Protein AF-M0LFP8-F1 (afdb_monomer)

Radius of gyration: 23.96 Å; Cα contacts (8 Å, |Δi|>4): 212; chains: 1; bounding box: 52×53×66 Å

Foldseek 3Di:
DDDDDDDDLLLLLLVLLPDPDQAPDWDFLVRSVLQDLDDSVVSVVSQVVCVVVQQKDFPDDDVGTIIGGHPPDDSHRPDDVLLSVLLSLLSVLLVLLVVLQVQLVVLLVVLVVLVVQLVCCVVVVDDDPNNDPVSNVVSVVSNVVSVVSNVSSVVSNVSSVPRSVVSVVVVVVVVVVVVD

pLDDT: mean 83.42, std 10.36, range [32.56, 96.12]

Mean predicted aligned error: 9.57 Å

Structure (mmCIF, N/CA/C/O backbone):
data_AF-M0LFP8-F1
#
_entry.id   AF-M0LFP8-F1
#
loop_
_atom_site.group_PDB
_atom_site.id
_atom_site.type_symbol
_atom_site.label_atom_id
_atom_site.label_alt_id
_atom_site.label_comp_id
_atom_site.label_asym_id
_atom_site.label_entity_id
_atom_site.label_seq_id
_atom_site.pdbx_PDB_ins_code
_atom_site.Cartn_x
_atom_site.Cartn_y
_atom_site.Cartn_z
_atom_site.occupancy
_atom_site.B_iso_or_equiv
_atom_site.auth_seq_id
_atom_site.auth_comp_id
_atom_site.auth_asym_id
_atom_site.auth_atom_id
_atom_site.pdbx_PDB_model_num
ATOM 1 N N . MET A 1 1 ? -9.989 -10.795 -12.924 1.00 36.53 1 MET A N 1
ATOM 2 C CA . MET A 1 1 ? -10.246 -9.583 -12.119 1.00 36.53 1 MET A CA 1
ATOM 3 C C . MET A 1 1 ? -10.942 -10.029 -10.839 1.00 36.53 1 MET A C 1
ATOM 5 O O . MET A 1 1 ? -12.159 -10.098 -10.798 1.00 36.53 1 MET A O 1
ATOM 9 N N . THR A 1 2 ? -10.187 -10.499 -9.845 1.00 36.41 2 THR A N 1
ATOM 10 C CA . THR A 1 2 ? -10.756 -10.965 -8.570 1.00 36.41 2 THR A CA 1
ATOM 11 C C . THR A 1 2 ? -11.003 -9.754 -7.677 1.00 36.41 2 THR A C 1
ATOM 13 O O . THR A 1 2 ? -10.048 -9.044 -7.360 1.00 36.41 2 THR A O 1
ATOM 16 N N . MET A 1 3 ? -12.268 -9.495 -7.328 1.00 32.56 3 MET A N 1
ATOM 17 C CA . MET A 1 3 ? -12.660 -8.446 -6.380 1.00 32.56 3 MET A CA 1
ATOM 18 C C . MET A 1 3 ? -11.897 -8.643 -5.070 1.00 32.56 3 MET A C 1
ATOM 20 O O . MET A 1 3 ? -12.014 -9.685 -4.428 1.00 32.56 3 MET A O 1
ATOM 24 N N . VAL A 1 4 ? -11.096 -7.650 -4.690 1.00 46.94 4 VAL A N 1
ATOM 25 C CA . VAL A 1 4 ? -10.632 -7.524 -3.308 1.00 46.94 4 VAL A CA 1
ATOM 26 C C . VAL A 1 4 ? -11.880 -7.181 -2.491 1.00 46.94 4 VAL A C 1
ATOM 28 O O . VAL A 1 4 ? -12.572 -6.237 -2.882 1.00 46.94 4 VAL A O 1
ATOM 31 N N . PRO A 1 5 ? -12.222 -7.942 -1.436 1.00 54.28 5 PRO A N 1
ATOM 32 C CA . PRO A 1 5 ? -13.368 -7.605 -0.604 1.00 54.28 5 PRO A CA 1
ATOM 33 C C . PRO A 1 5 ? -13.193 -6.180 -0.071 1.00 54.28 5 PRO A C 1
ATOM 35 O O . PRO A 1 5 ? -12.108 -5.810 0.382 1.00 54.28 5 PRO A O 1
ATOM 38 N N . SER A 1 6 ? -14.242 -5.367 -0.202 1.00 59.31 6 SER A N 1
ATOM 39 C CA . SER A 1 6 ? -14.281 -4.042 0.416 1.00 59.31 6 SER A CA 1
ATOM 40 C C . SER A 1 6 ? -14.086 -4.210 1.922 1.00 59.31 6 SER A C 1
ATOM 42 O O . SER A 1 6 ? -14.717 -5.110 2.482 1.00 59.31 6 SER A O 1
ATOM 44 N N . PRO A 1 7 ? -13.259 -3.382 2.581 1.00 69.31 7 PRO A N 1
ATOM 45 C CA . PRO A 1 7 ? -13.226 -3.368 4.030 1.00 69.31 7 PRO A CA 1
ATOM 46 C C . PRO A 1 7 ? -14.620 -3.052 4.559 1.00 69.31 7 PRO A C 1
ATOM 48 O O . PRO A 1 7 ? -15.385 -2.298 3.952 1.00 69.31 7 PRO A O 1
ATOM 51 N N . THR A 1 8 ? -14.926 -3.691 5.670 1.00 83.75 8 THR A N 1
ATOM 52 C CA . THR A 1 8 ? -16.132 -3.511 6.461 1.00 83.75 8 THR A CA 1
ATOM 53 C C . THR A 1 8 ? -15.899 -2.444 7.526 1.00 83.75 8 THR A C 1
ATOM 55 O O . THR A 1 8 ? -14.757 -2.132 7.868 1.00 83.75 8 THR A O 1
ATOM 58 N N . ASP A 1 9 ? -16.978 -1.922 8.101 1.00 87.50 9 ASP A N 1
ATOM 59 C CA . ASP A 1 9 ? -16.929 -1.041 9.275 1.00 87.50 9 ASP A CA 1
ATOM 60 C C . ASP A 1 9 ? -16.097 -1.651 10.417 1.00 87.50 9 ASP A C 1
ATOM 62 O O . ASP A 1 9 ? -15.333 -0.957 11.086 1.00 87.50 9 ASP A O 1
ATOM 66 N N . GLU A 1 10 ? -16.178 -2.975 10.589 1.00 88.81 10 GLU A N 1
ATOM 67 C CA . GLU A 1 10 ? -15.365 -3.700 11.565 1.00 88.81 10 GLU A CA 1
ATOM 68 C C . GLU A 1 10 ? -13.877 -3.665 11.237 1.00 88.81 10 GLU A C 1
ATOM 70 O O . GLU A 1 10 ? -13.065 -3.551 12.149 1.00 88.81 10 GLU A O 1
ATOM 75 N N . ASP A 1 11 ? -13.481 -3.730 9.964 1.00 87.94 11 ASP A N 1
ATOM 76 C CA . ASP A 1 11 ? -12.065 -3.629 9.602 1.00 87.94 11 ASP A CA 1
ATOM 77 C C . ASP A 1 11 ? -11.484 -2.280 10.041 1.00 87.94 11 ASP A C 1
ATOM 79 O O . ASP A 1 11 ? -10.363 -2.250 10.537 1.00 87.94 11 ASP A O 1
ATOM 83 N N . VAL A 1 12 ? -12.252 -1.188 9.933 1.00 90.69 12 VAL A N 1
ATOM 84 C CA . VAL A 1 12 ? -11.845 0.146 10.406 1.00 90.69 12 VAL A CA 1
ATOM 85 C C . VAL A 1 12 ? -11.761 0.192 11.927 1.00 90.69 12 VAL A C 1
ATOM 87 O O . VAL A 1 12 ? -10.753 0.644 12.462 1.00 90.69 12 VAL A O 1
ATOM 90 N N . LEU A 1 13 ? -12.778 -0.299 12.635 1.00 92.00 13 LEU A N 1
ATOM 91 C CA . LEU A 1 13 ? -12.789 -0.297 14.102 1.00 92.00 13 LEU A CA 1
ATOM 92 C C . LEU A 1 13 ? -11.676 -1.154 14.692 1.00 92.00 13 LEU A C 1
ATOM 94 O O . LEU A 1 13 ? -11.054 -0.768 15.677 1.00 92.00 13 LEU A O 1
ATOM 98 N N . ASN A 1 14 ? -11.375 -2.287 14.063 1.00 91.06 14 ASN A N 1
ATOM 99 C CA . ASN A 1 14 ? -10.289 -3.145 14.499 1.00 91.06 14 ASN A CA 1
ATOM 100 C C . ASN A 1 14 ? -8.920 -2.456 14.404 1.00 91.06 14 ASN A C 1
ATOM 102 O O . ASN A 1 14 ? -8.065 -2.770 15.220 1.00 91.06 14 ASN A O 1
ATOM 106 N N . VAL A 1 15 ? -8.717 -1.481 13.504 1.00 90.88 15 VAL A N 1
ATOM 107 C CA . VAL A 1 15 ? -7.480 -0.673 13.499 1.00 90.88 15 VAL A CA 1
ATOM 108 C C . VAL A 1 15 ? -7.315 0.089 14.819 1.00 90.88 15 VAL A C 1
ATOM 110 O O . VAL A 1 15 ? -6.214 0.134 15.356 1.00 90.88 15 VAL A O 1
ATOM 113 N N . PHE A 1 16 ? -8.400 0.641 15.374 1.00 93.06 16 PHE A N 1
ATOM 114 C CA . PHE A 1 16 ? -8.370 1.334 16.669 1.00 93.06 16 PHE A CA 1
ATOM 115 C C . PHE A 1 16 ? -8.249 0.362 17.851 1.00 93.06 16 PHE A C 1
ATOM 117 O O . PHE A 1 16 ? -7.556 0.651 18.819 1.00 93.06 16 PHE A O 1
ATOM 124 N N . ARG A 1 17 ? -8.885 -0.814 17.768 1.00 91.38 17 ARG A N 1
ATOM 125 C CA . ARG A 1 17 ? -8.799 -1.872 18.798 1.00 91.38 17 ARG A CA 1
ATOM 126 C C . ARG A 1 17 ? -7.408 -2.501 18.911 1.00 91.38 17 ARG A C 1
ATOM 128 O O . ARG A 1 17 ? -7.091 -3.123 19.914 1.00 91.38 17 ARG A O 1
ATOM 135 N N . GLU A 1 18 ? -6.584 -2.366 17.878 1.00 88.06 18 GLU A N 1
ATOM 136 C CA . GLU A 1 18 ? -5.202 -2.850 17.869 1.00 88.06 18 GLU A CA 1
ATOM 137 C C . GLU A 1 18 ? -4.187 -1.846 18.450 1.00 88.06 18 GLU A C 1
ATOM 139 O O . GLU A 1 18 ? -2.989 -2.139 18.422 1.00 88.06 18 GLU A O 1
ATOM 144 N N . LEU A 1 19 ? -4.635 -0.684 18.941 1.00 88.31 19 LEU A N 1
ATOM 145 C CA . LEU A 1 19 ? -3.799 0.283 19.663 1.00 88.31 19 LEU A CA 1
ATOM 146 C C . LEU A 1 19 ? -3.484 -0.211 21.082 1.00 88.31 19 LEU A C 1
ATOM 148 O O . LEU A 1 19 ? -4.195 -1.064 21.615 1.00 88.31 19 LEU A O 1
ATOM 152 N N . ASP A 1 20 ? -2.422 0.327 21.688 1.00 87.38 20 ASP A N 1
ATOM 153 C CA . ASP A 1 20 ? -2.028 -0.043 23.053 1.00 87.38 20 ASP A CA 1
ATOM 154 C C . ASP A 1 20 ? -3.106 0.398 24.059 1.00 87.38 20 ASP A C 1
ATOM 156 O O . ASP A 1 20 ? -3.472 -0.369 24.954 1.00 87.38 20 ASP A O 1
ATOM 160 N N . GLU A 1 21 ? -3.687 1.588 23.859 1.00 89.94 21 GLU A N 1
ATOM 161 C CA . GLU A 1 21 ? -4.809 2.108 24.643 1.00 89.94 21 GLU A CA 1
ATOM 162 C C . GLU A 1 21 ? -6.002 2.485 23.733 1.00 89.94 21 GLU A C 1
ATOM 164 O O . GLU A 1 21 ? -6.223 3.662 23.458 1.00 89.94 21 GLU A O 1
ATOM 169 N N . PRO A 1 22 ? -6.849 1.528 23.289 1.00 90.19 22 PRO A N 1
ATOM 170 C CA . PRO A 1 22 ? -7.860 1.752 22.239 1.00 90.19 22 PRO A CA 1
ATOM 171 C C . PRO A 1 22 ? -8.841 2.914 22.457 1.00 90.19 22 PRO A C 1
ATOM 173 O O . PRO A 1 22 ? -9.366 3.479 21.497 1.00 90.19 22 PRO A O 1
ATOM 176 N N . TYR A 1 23 ? -9.134 3.248 23.716 1.00 91.81 23 TYR A N 1
ATOM 177 C CA . TYR A 1 23 ? -10.093 4.298 24.077 1.00 91.81 23 TYR A CA 1
ATOM 178 C C . TYR A 1 23 ? -9.465 5.678 24.286 1.00 91.81 23 TYR A C 1
ATOM 180 O O . TYR A 1 23 ? -10.217 6.654 24.385 1.00 91.81 23 TYR A O 1
ATOM 188 N N . GLU A 1 24 ? -8.139 5.743 24.397 1.00 90.00 24 GLU A N 1
ATOM 189 C CA . GLU A 1 24 ? -7.369 6.954 24.704 1.00 90.00 24 GLU A CA 1
ATOM 190 C C . GLU A 1 24 ? -6.489 7.353 23.509 1.00 90.00 24 GLU A C 1
ATOM 192 O O . GLU A 1 24 ? -6.418 8.530 23.156 1.00 90.00 24 GLU A O 1
ATOM 197 N N . ASP A 1 25 ? -5.892 6.375 22.824 1.00 93.06 25 ASP A N 1
ATOM 198 C CA . ASP A 1 25 ? -5.107 6.597 21.619 1.00 93.06 25 ASP A CA 1
ATOM 199 C C . ASP A 1 25 ? -5.990 7.063 20.457 1.00 93.06 25 ASP A C 1
ATOM 201 O O . ASP A 1 25 ? -7.118 6.602 20.244 1.00 93.06 25 ASP A O 1
ATOM 205 N N . THR A 1 26 ? -5.442 7.984 19.663 1.00 93.75 26 THR A N 1
ATOM 206 C CA . THR A 1 26 ? -6.138 8.553 18.510 1.00 93.75 26 THR A CA 1
ATOM 207 C C . THR A 1 26 ? -5.424 8.227 17.210 1.00 93.75 26 THR A C 1
ATOM 209 O O . THR A 1 26 ? -4.198 8.171 17.152 1.00 93.75 26 THR A O 1
ATOM 212 N N . LEU A 1 27 ? -6.202 8.076 16.140 1.00 93.94 27 LEU A N 1
ATOM 213 C CA . LEU A 1 27 ? -5.691 7.974 14.778 1.00 93.94 27 LEU A CA 1
ATOM 214 C C . LEU A 1 27 ? -6.354 9.007 13.880 1.00 93.94 27 LEU A C 1
ATOM 216 O O . LEU A 1 27 ? -7.551 9.294 13.954 1.00 93.94 27 LEU A O 1
ATOM 220 N N . THR A 1 28 ? -5.568 9.537 12.961 1.00 94.62 28 THR A N 1
ATOM 221 C CA . THR A 1 28 ? -6.038 10.364 11.863 1.00 94.62 28 THR A CA 1
ATOM 222 C C . THR A 1 28 ? -6.585 9.490 10.740 1.00 94.62 28 THR A C 1
ATOM 224 O O . THR A 1 28 ? -6.185 8.344 10.541 1.00 94.62 28 THR A O 1
ATOM 227 N N . THR A 1 29 ? -7.456 10.054 9.899 1.00 93.00 29 THR A N 1
ATOM 228 C CA . THR A 1 29 ? -7.947 9.347 8.700 1.00 93.00 29 THR A CA 1
ATOM 229 C C . THR A 1 29 ? -6.803 8.887 7.785 1.00 93.00 29 THR A C 1
ATOM 231 O O . THR A 1 29 ? -6.957 7.901 7.068 1.00 93.00 29 THR A O 1
ATOM 234 N N . ASN A 1 30 ? -5.666 9.591 7.786 1.00 90.75 30 ASN A N 1
ATOM 235 C CA . ASN A 1 30 ? -4.499 9.201 6.996 1.00 90.75 30 ASN A CA 1
ATOM 236 C C . ASN A 1 30 ? -3.849 7.936 7.554 1.00 90.75 30 ASN A C 1
ATOM 238 O O . ASN A 1 30 ? -3.641 7.003 6.790 1.00 90.75 30 ASN A O 1
ATOM 242 N N . GLU A 1 31 ? -3.613 7.877 8.863 1.00 90.81 31 GLU A N 1
ATOM 243 C CA . GLU A 1 31 ? -3.026 6.700 9.516 1.00 90.81 31 GLU A CA 1
ATOM 244 C C . GLU A 1 31 ? -3.929 5.473 9.349 1.00 90.81 31 GLU A C 1
ATOM 246 O O . GLU A 1 31 ? -3.465 4.414 8.940 1.00 90.81 31 GLU A O 1
ATOM 251 N N . VAL A 1 32 ? -5.248 5.631 9.504 1.00 91.06 32 VAL A N 1
ATOM 252 C CA . VAL A 1 32 ? -6.211 4.547 9.223 1.00 91.06 32 VAL A CA 1
ATOM 253 C C . VAL A 1 32 ? -6.149 4.100 7.753 1.00 91.06 32 VAL A C 1
ATOM 255 O O . VAL A 1 32 ? -6.299 2.918 7.443 1.00 91.06 32 VAL A O 1
ATOM 258 N N . THR A 1 33 ? -5.905 5.031 6.824 1.00 89.94 33 THR A N 1
ATOM 259 C CA . THR A 1 33 ? -5.760 4.709 5.393 1.00 89.94 33 THR A CA 1
ATOM 260 C C . THR A 1 33 ? -4.506 3.887 5.111 1.00 89.94 33 THR A C 1
ATOM 262 O O . THR A 1 33 ? -4.521 3.074 4.192 1.00 89.94 33 THR A O 1
ATOM 265 N N . GLU A 1 34 ? -3.431 4.069 5.873 1.00 86.12 34 GLU A N 1
ATOM 266 C CA . GLU A 1 34 ? -2.192 3.306 5.689 1.00 86.12 34 GLU A CA 1
ATOM 267 C C . GLU A 1 34 ? -2.338 1.837 6.102 1.00 86.12 34 GLU A C 1
ATOM 269 O O . GLU A 1 34 ? -1.650 0.969 5.557 1.00 86.12 34 GLU A O 1
ATOM 274 N N . GLU A 1 35 ? -3.269 1.542 7.008 1.00 84.88 35 GLU A N 1
ATOM 275 C CA . GLU A 1 35 ? -3.489 0.187 7.513 1.00 84.88 35 GLU A CA 1
ATOM 276 C C . GLU A 1 35 ? -4.480 -0.627 6.661 1.00 84.88 35 GLU A C 1
ATOM 278 O O . GLU A 1 35 ? -4.419 -1.862 6.624 1.00 84.88 35 GLU A O 1
ATOM 283 N N . LEU A 1 36 ? -5.346 0.040 5.892 1.00 85.12 36 LEU A N 1
ATOM 284 C CA . LEU A 1 36 ? -6.404 -0.600 5.105 1.00 85.12 36 LEU A CA 1
ATOM 285 C C . LEU A 1 36 ? -6.130 -0.560 3.589 1.00 85.12 36 LEU A C 1
ATOM 287 O O . LEU A 1 36 ? -5.598 0.415 3.067 1.00 85.12 36 LEU A O 1
ATOM 291 N N . PRO A 1 37 ? -6.554 -1.578 2.812 1.00 80.25 37 PRO A N 1
ATOM 292 C CA . PRO A 1 37 ? -6.305 -1.646 1.369 1.00 80.25 37 PRO A CA 1
ATOM 293 C C . PRO A 1 37 ? -7.264 -0.765 0.542 1.00 80.25 37 PRO A C 1
ATOM 295 O O . PRO A 1 37 ? -7.697 -1.165 -0.542 1.00 80.25 37 PRO A O 1
ATOM 298 N N . VAL A 1 38 ? -7.624 0.423 1.031 1.00 83.56 38 VAL A N 1
ATOM 299 C CA . VAL A 1 38 ? -8.608 1.322 0.409 1.00 83.56 38 VAL A CA 1
ATOM 300 C C . VAL A 1 38 ? -8.108 2.747 0.264 1.00 83.56 38 VAL A C 1
ATOM 302 O O . VAL A 1 38 ? -7.170 3.190 0.911 1.00 83.56 38 VAL A O 1
ATOM 305 N N . GLN A 1 39 ? -8.759 3.487 -0.631 1.00 84.44 39 GLN A N 1
ATOM 306 C CA . GLN A 1 39 ? -8.450 4.893 -0.843 1.00 84.44 39 GLN A CA 1
ATOM 307 C C . GLN A 1 39 ? -8.920 5.739 0.341 1.00 84.44 39 GLN A C 1
ATOM 309 O O . GLN A 1 39 ?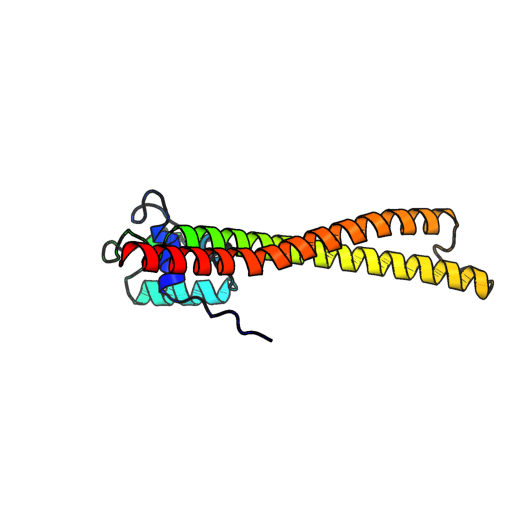 -10.004 5.518 0.880 1.00 84.44 39 GLN A O 1
ATOM 314 N N . ARG A 1 40 ? -8.169 6.804 0.637 1.00 88.44 40 ARG A N 1
ATOM 315 C CA . ARG A 1 40 ? -8.472 7.783 1.692 1.00 88.44 40 ARG A CA 1
ATOM 316 C C . ARG A 1 40 ? -9.924 8.263 1.702 1.00 88.44 40 ARG A C 1
ATOM 318 O O . ARG A 1 40 ? -10.513 8.428 2.761 1.00 88.44 40 ARG A O 1
ATOM 325 N N . ARG A 1 41 ? -10.516 8.484 0.523 1.00 89.88 41 ARG A N 1
ATOM 326 C CA . ARG A 1 41 ? -11.909 8.943 0.400 1.00 89.88 41 ARG A CA 1
ATOM 327 C C . ARG A 1 41 ? -12.916 7.913 0.919 1.00 89.88 41 ARG A C 1
ATOM 329 O O . ARG A 1 41 ? -13.913 8.309 1.506 1.00 89.88 41 ARG A O 1
ATOM 336 N N . ALA A 1 42 ? -12.653 6.624 0.706 1.00 88.81 42 ALA A N 1
ATOM 337 C CA . ALA A 1 42 ? -13.489 5.553 1.236 1.00 88.81 42 ALA A CA 1
ATOM 338 C C . ALA A 1 42 ? -13.345 5.467 2.761 1.00 88.81 42 ALA A C 1
ATOM 340 O O . ALA A 1 42 ? -14.352 5.467 3.455 1.00 88.81 42 ALA A O 1
ATOM 341 N N . VAL A 1 43 ? -12.111 5.519 3.280 1.00 91.19 43 VAL A N 1
ATOM 342 C CA . VAL A 1 43 ? -11.842 5.558 4.732 1.00 91.19 43 VAL A CA 1
ATOM 343 C C . VAL A 1 43 ? -12.534 6.744 5.395 1.00 91.19 43 VAL A C 1
ATOM 345 O O . VAL A 1 43 ? -13.142 6.596 6.445 1.00 91.19 43 VAL A O 1
ATOM 348 N N . GLN A 1 44 ? -12.505 7.915 4.759 1.00 92.88 44 GLN A N 1
ATOM 349 C CA . GLN A 1 44 ? -13.213 9.090 5.253 1.00 92.88 44 GLN A CA 1
ATOM 350 C C . GLN A 1 44 ? -14.736 8.889 5.299 1.00 92.88 44 GLN A C 1
ATOM 352 O O . GLN A 1 44 ? -15.377 9.447 6.184 1.00 92.88 44 GLN A O 1
ATOM 357 N N . GLY A 1 45 ? -15.307 8.132 4.356 1.00 92.88 45 GLY A N 1
ATOM 358 C CA . GLY A 1 45 ? -16.713 7.724 4.394 1.00 92.88 45 GLY A CA 1
ATOM 359 C C . GLY A 1 45 ? -16.992 6.851 5.613 1.00 92.88 45 GLY A C 1
ATOM 360 O O . GLY A 1 45 ? -17.766 7.255 6.471 1.00 92.88 45 GLY A O 1
ATOM 361 N N . TYR A 1 46 ? -16.252 5.748 5.756 1.00 93.06 46 TYR A N 1
ATOM 362 C CA . TYR A 1 46 ? -16.406 4.828 6.887 1.00 93.06 46 TYR A CA 1
ATOM 363 C C . TYR A 1 46 ? -16.247 5.510 8.245 1.00 93.06 46 TYR A C 1
ATOM 365 O O . TYR A 1 46 ? -17.058 5.303 9.136 1.00 93.06 46 TYR A O 1
ATOM 373 N N . VAL A 1 47 ? -15.231 6.360 8.415 1.00 93.88 47 VAL A N 1
ATOM 374 C CA . VAL A 1 47 ? -15.008 7.065 9.685 1.00 93.88 47 VAL A CA 1
ATOM 375 C C . VAL A 1 47 ? -16.186 7.980 10.032 1.00 93.88 47 VAL A C 1
ATOM 377 O O . VAL A 1 47 ? -16.594 8.015 11.187 1.00 93.88 47 VAL A O 1
ATOM 380 N N . LYS A 1 48 ? -16.767 8.673 9.045 1.00 93.75 48 LYS A N 1
ATOM 381 C CA . LYS A 1 48 ? -17.953 9.517 9.258 1.00 93.75 48 LYS A CA 1
ATOM 382 C C . LYS A 1 48 ? -19.208 8.706 9.561 1.00 93.75 48 LYS A C 1
ATOM 384 O O . LYS A 1 48 ? -20.005 9.113 10.399 1.00 93.75 48 LYS A O 1
ATOM 389 N N . ASP A 1 49 ? -19.384 7.574 8.890 1.00 94.12 49 ASP A N 1
ATOM 390 C CA . ASP A 1 49 ? -20.524 6.690 9.132 1.00 94.12 49 ASP A CA 1
ATOM 391 C C . ASP A 1 49 ? -20.438 6.080 10.546 1.00 94.12 49 ASP A C 1
ATOM 393 O O . ASP A 1 49 ? -21.423 6.065 11.284 1.00 94.12 49 ASP A O 1
ATOM 397 N N . LEU A 1 50 ? -19.235 5.680 10.972 1.00 94.75 50 LEU A N 1
ATOM 398 C CA . LEU A 1 50 ? -18.945 5.179 12.319 1.00 94.75 50 LEU A CA 1
ATOM 399 C C . LEU A 1 50 ? -19.079 6.250 13.410 1.00 94.75 50 LEU A C 1
ATOM 401 O O . LEU A 1 50 ? -19.550 5.945 14.506 1.00 94.75 50 LEU A O 1
ATOM 405 N N . GLU A 1 51 ? -18.684 7.490 13.125 1.00 94.62 51 GLU A N 1
ATOM 406 C CA . GLU A 1 51 ? -18.940 8.650 13.986 1.00 94.62 51 GLU A CA 1
ATOM 407 C C . GLU A 1 51 ? -20.449 8.871 14.150 1.00 94.62 51 GLU A C 1
ATOM 409 O O . GLU A 1 51 ? -20.945 8.946 15.272 1.00 94.62 51 GLU A O 1
ATOM 414 N N . GLY A 1 52 ? -21.205 8.893 13.046 1.00 92.88 52 GLY A N 1
ATOM 415 C CA . GLY A 1 52 ? -22.664 9.039 13.070 1.00 92.88 52 GLY A CA 1
ATOM 416 C C . GLY A 1 52 ? -23.380 7.907 13.815 1.00 92.88 52 GLY A C 1
ATOM 417 O O . GLY A 1 52 ? -24.444 8.121 14.396 1.00 92.88 52 GLY A O 1
ATOM 418 N N . ALA A 1 53 ? -22.779 6.716 13.846 1.00 92.56 53 ALA A N 1
ATOM 419 C CA . ALA A 1 53 ? -23.242 5.567 14.617 1.00 92.56 53 ALA A CA 1
ATOM 420 C C . ALA A 1 53 ? -22.755 5.553 16.084 1.00 92.56 53 ALA A C 1
ATOM 422 O O . ALA A 1 53 ? -23.048 4.599 16.803 1.00 92.56 53 ALA A O 1
ATOM 423 N N . ASN A 1 54 ? -22.033 6.583 16.547 1.00 93.94 54 ASN A N 1
ATOM 424 C CA . ASN A 1 54 ? -21.412 6.679 17.878 1.00 93.94 54 ASN A CA 1
ATOM 425 C C . ASN A 1 54 ? -20.426 5.541 18.210 1.00 93.94 54 ASN A C 1
ATOM 427 O O . ASN A 1 54 ? -20.246 5.190 19.376 1.00 93.94 54 ASN A O 1
ATOM 431 N N . ARG A 1 55 ? -19.785 4.953 17.196 1.00 94.75 55 ARG A N 1
ATOM 432 C CA . ARG A 1 55 ? -18.778 3.885 17.352 1.00 94.75 55 ARG A CA 1
ATOM 433 C C . ARG A 1 55 ? -17.352 4.439 17.365 1.00 94.75 55 ARG A C 1
ATOM 435 O O . ARG A 1 55 ? -16.463 3.871 17.995 1.00 94.75 55 ARG A O 1
ATOM 442 N N . LEU A 1 56 ? -17.151 5.578 16.705 1.00 95.19 56 LEU A N 1
ATOM 443 C CA . LEU A 1 56 ? -15.953 6.409 16.808 1.00 95.19 56 LEU A CA 1
ATOM 444 C C . LEU A 1 56 ? -16.316 7.766 17.402 1.00 95.19 56 LEU A C 1
ATOM 446 O O . LEU A 1 56 ? -17.422 8.266 17.207 1.00 95.19 56 LEU A O 1
ATOM 450 N N . VAL A 1 57 ? -15.367 8.366 18.112 1.00 95.00 57 VAL A N 1
ATOM 451 C CA . VAL A 1 57 ? -15.509 9.696 18.705 1.00 95.00 57 VAL A CA 1
ATOM 452 C C . VAL A 1 57 ? -14.421 10.599 18.146 1.00 95.00 57 VAL A C 1
ATOM 454 O O . VAL A 1 57 ? -13.254 10.210 18.073 1.00 95.00 57 VAL A O 1
ATOM 457 N N . LEU A 1 58 ? -14.808 11.810 17.751 1.00 94.44 58 LEU A N 1
ATOM 458 C CA . LEU A 1 58 ? -13.869 12.870 17.416 1.00 94.44 58 LEU A CA 1
ATOM 459 C C . LEU A 1 58 ? -13.247 13.394 18.710 1.00 94.44 58 LEU A C 1
ATOM 461 O O . LEU A 1 58 ? -13.945 13.955 19.553 1.00 94.44 58 LEU A O 1
ATOM 465 N N . ASP A 1 59 ? -11.951 13.167 18.883 1.00 91.12 59 ASP A N 1
ATOM 466 C CA . ASP A 1 59 ? -11.244 13.546 20.104 1.00 91.12 59 ASP A CA 1
ATOM 467 C C . ASP A 1 59 ? -10.686 14.969 20.009 1.00 91.12 59 ASP A C 1
ATOM 469 O O . ASP A 1 59 ? -10.903 15.795 20.892 1.00 91.12 59 ASP A O 1
ATOM 473 N N . HIS A 1 60 ? -10.037 15.278 18.883 1.00 88.50 60 HIS A N 1
ATOM 474 C CA . HIS A 1 60 ? -9.534 16.614 18.581 1.00 88.50 60 HIS A CA 1
ATOM 475 C C . HIS A 1 60 ? -9.992 17.068 17.189 1.00 88.50 60 HIS A C 1
ATOM 477 O O . HIS A 1 60 ? -9.695 16.432 16.169 1.00 88.50 60 HIS A O 1
ATOM 483 N N . GLU A 1 61 ? -10.685 18.209 17.147 1.00 81.50 61 GLU A N 1
ATOM 484 C CA . GLU A 1 61 ? -11.028 18.915 15.910 1.00 81.50 61 GLU A CA 1
ATOM 485 C C . GLU A 1 61 ? -9.791 19.636 15.348 1.00 81.50 61 GLU A C 1
ATOM 487 O O . GLU A 1 61 ? -9.178 20.466 16.022 1.00 81.50 61 GLU A O 1
ATOM 492 N N . GLY A 1 62 ? -9.405 19.335 14.102 1.00 80.69 62 GLY A N 1
ATOM 493 C CA . GLY A 1 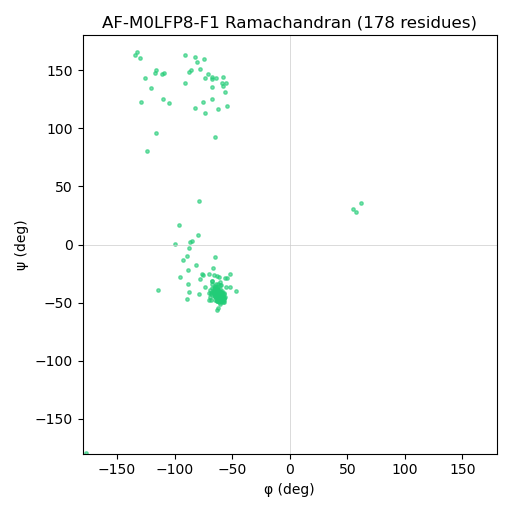62 ? -8.179 19.878 13.515 1.00 80.69 62 GLY A CA 1
ATOM 494 C C . GLY A 1 62 ? -7.929 19.482 12.059 1.00 80.69 62 GLY A C 1
ATOM 495 O O . GLY A 1 62 ? -8.709 18.789 11.412 1.00 80.69 62 GLY A O 1
ATOM 496 N N . LYS A 1 63 ? -6.811 19.943 11.489 1.00 84.62 63 LYS A N 1
ATOM 497 C CA . LYS A 1 63 ? -6.318 19.452 10.191 1.00 84.62 63 LYS A CA 1
ATOM 498 C C . LYS A 1 63 ? -4.967 18.765 10.405 1.00 84.62 63 LYS A C 1
ATOM 500 O O . LYS A 1 63 ? -3.958 19.469 10.384 1.00 84.62 63 LYS A O 1
ATOM 505 N N . PRO A 1 64 ? -4.925 17.426 10.547 1.00 86.44 64 PRO A N 1
ATOM 506 C CA . PRO A 1 64 ? -6.033 16.456 10.429 1.00 86.44 64 PRO A CA 1
ATOM 507 C C . PRO A 1 64 ? -6.900 16.299 11.700 1.00 86.44 64 PRO A C 1
ATOM 509 O O . PRO A 1 64 ? -6.474 16.666 12.787 1.00 86.44 64 PRO A O 1
ATOM 512 N N . ASN A 1 65 ? -8.112 15.744 11.544 1.00 91.69 65 ASN A N 1
ATOM 513 C CA . ASN A 1 65 ? -8.970 15.316 12.659 1.00 91.69 65 ASN A CA 1
ATOM 514 C C . ASN A 1 65 ? -8.414 14.037 13.293 1.00 91.69 65 ASN A C 1
ATOM 516 O O . ASN A 1 65 ? -7.960 13.149 12.560 1.00 91.69 65 ASN A O 1
ATOM 520 N N . HIS A 1 66 ? -8.539 13.930 14.615 1.00 94.69 66 HIS A N 1
ATOM 521 C CA . HIS A 1 66 ? -8.128 12.768 15.400 1.00 94.69 66 HIS A CA 1
ATOM 522 C C . HIS A 1 66 ? -9.344 12.025 15.945 1.00 94.69 66 HIS A C 1
ATOM 524 O O . HIS A 1 66 ? -10.194 12.606 16.619 1.00 94.69 66 HIS A O 1
ATOM 530 N N . TRP A 1 67 ? -9.410 10.735 15.648 1.00 95.75 67 TRP A N 1
ATOM 531 C CA . TRP A 1 67 ? -10.517 9.856 15.999 1.00 95.75 67 TRP A CA 1
ATOM 532 C C . TRP A 1 67 ? -10.058 8.855 17.048 1.00 95.75 67 TRP A C 1
ATOM 534 O O . TRP A 1 67 ? -8.915 8.413 16.996 1.00 95.75 67 TRP A O 1
ATOM 544 N N . ARG A 1 68 ? -10.947 8.459 17.954 1.00 95.56 68 ARG A N 1
ATOM 545 C CA . ARG A 1 68 ? -10.715 7.368 18.910 1.00 95.56 68 ARG A CA 1
ATOM 546 C C . ARG A 1 68 ? -11.907 6.431 18.981 1.00 95.56 68 ARG A C 1
ATOM 548 O O . ARG A 1 68 ? -13.015 6.792 18.570 1.00 95.56 68 ARG A O 1
ATOM 555 N N . LEU A 1 69 ? -11.688 5.240 19.527 1.00 96.12 69 LEU A N 1
ATOM 556 C CA . LEU A 1 69 ? -12.749 4.261 19.726 1.00 96.12 69 LEU A CA 1
ATOM 557 C C . LEU A 1 69 ? -13.751 4.756 20.781 1.00 96.12 69 LEU A C 1
ATOM 559 O O . LEU A 1 69 ? -13.371 5.263 21.842 1.00 96.12 69 LEU A O 1
ATOM 563 N N . ALA A 1 70 ? -15.049 4.606 20.513 1.00 94.56 70 ALA A N 1
ATOM 564 C CA . ALA A 1 70 ? -16.065 4.885 21.520 1.00 94.56 70 ALA A CA 1
ATOM 565 C C . ALA A 1 70 ? -15.979 3.864 22.665 1.00 94.56 70 ALA A C 1
ATOM 567 O O . ALA A 1 70 ? -15.772 2.676 22.440 1.00 94.56 70 ALA A O 1
ATOM 568 N N . ARG A 1 71 ? -16.227 4.302 23.907 1.00 92.50 71 ARG A N 1
ATOM 569 C CA . ARG A 1 71 ? -16.228 3.413 25.091 1.00 92.50 71 ARG A CA 1
ATOM 570 C C . ARG A 1 71 ? -17.339 2.349 25.064 1.00 92.50 71 ARG A C 1
ATOM 572 O O . ARG A 1 71 ? -17.360 1.471 25.916 1.00 92.50 71 ARG A O 1
ATOM 579 N N . THR A 1 72 ? -18.289 2.467 24.137 1.00 90.62 72 THR A N 1
ATOM 580 C CA . THR A 1 72 ? -19.364 1.496 23.894 1.00 90.62 72 THR A CA 1
ATOM 581 C C . THR A 1 72 ? -18.921 0.318 23.030 1.00 90.62 72 THR A C 1
ATOM 583 O O . THR A 1 72 ? -19.614 -0.696 23.003 1.00 90.62 72 THR A O 1
ATOM 586 N N . GLU A 1 73 ? -17.801 0.441 22.318 1.00 91.06 73 GLU A N 1
ATOM 587 C CA . GLU A 1 73 ? -17.241 -0.627 21.494 1.00 91.06 73 GLU A CA 1
ATOM 588 C C . GLU A 1 73 ? -16.353 -1.559 22.325 1.00 91.06 73 GLU A C 1
ATOM 590 O O . GLU A 1 73 ? -15.729 -1.110 23.285 1.00 91.06 73 GLU A O 1
ATOM 595 N N . PRO A 1 74 ? -16.250 -2.849 21.960 1.00 89.44 74 PRO A N 1
ATOM 596 C CA . PRO A 1 74 ? -15.281 -3.747 22.572 1.00 89.44 74 PRO A CA 1
ATOM 597 C C . PRO A 1 74 ? -13.849 -3.292 22.264 1.00 89.44 74 PRO A C 1
ATOM 599 O O . PRO A 1 74 ? -13.559 -2.857 21.147 1.00 89.44 74 PRO A O 1
ATOM 602 N N . SER A 1 75 ? -12.949 -3.448 23.239 1.00 86.12 75 SER A N 1
ATOM 603 C CA . SER A 1 75 ? -11.522 -3.121 23.105 1.00 86.12 75 SER A CA 1
ATOM 604 C C . SER A 1 75 ? -10.743 -4.153 22.302 1.00 86.12 75 SER A C 1
ATOM 606 O O . SER A 1 75 ? -9.698 -3.829 21.758 1.00 86.12 75 SER A O 1
ATOM 608 N N . GLU A 1 76 ? -11.217 -5.396 22.252 1.00 84.25 76 GLU A N 1
ATOM 609 C CA . GLU A 1 76 ? -10.513 -6.484 21.576 1.00 84.25 76 GLU A CA 1
ATOM 610 C C . GLU A 1 76 ? -10.945 -6.602 20.109 1.00 84.25 76 GLU A C 1
ATOM 612 O O . GLU A 1 76 ? -12.143 -6.500 19.816 1.00 84.25 76 GLU A O 1
ATOM 617 N N . PRO A 1 77 ? -10.007 -6.847 19.174 1.00 84.19 77 PRO A N 1
ATOM 618 C CA . PRO A 1 77 ? -10.343 -7.081 17.779 1.00 84.19 77 PRO A CA 1
ATOM 619 C C . PRO A 1 77 ? -11.338 -8.233 17.608 1.00 84.19 77 PRO A C 1
ATOM 621 O O . PRO A 1 77 ? -11.199 -9.296 18.205 1.00 84.19 77 PRO A O 1
ATOM 624 N N . VAL A 1 78 ? -12.311 -8.055 16.714 1.00 82.62 78 VAL A N 1
ATOM 625 C CA . VAL A 1 78 ? -13.356 -9.060 16.420 1.00 82.62 78 VAL A CA 1
ATOM 626 C C . VAL A 1 78 ? -12.836 -10.163 15.468 1.00 82.62 78 VAL A C 1
ATOM 628 O O . VAL A 1 78 ? -13.583 -11.020 15.003 1.00 82.62 78 VAL A O 1
ATOM 631 N N . TYR A 1 79 ? -11.532 -10.176 15.177 1.00 78.00 79 TYR A N 1
ATOM 632 C CA . TYR A 1 79 ? -10.845 -11.199 14.386 1.00 78.00 79 TYR A CA 1
ATOM 633 C C . TYR A 1 79 ? -9.551 -11.658 15.081 1.00 78.00 79 TYR A C 1
ATOM 635 O O . TYR A 1 79 ? -9.039 -10.972 15.961 1.00 78.00 79 TYR A O 1
ATOM 643 N N . ASP A 1 80 ? -8.964 -12.778 14.638 1.00 75.75 80 ASP A N 1
ATOM 644 C CA . ASP A 1 80 ? -7.657 -13.246 15.139 1.00 75.75 80 ASP A CA 1
ATOM 645 C C . ASP A 1 80 ? -6.532 -12.224 14.830 1.00 75.75 80 ASP A C 1
ATOM 647 O O . ASP A 1 80 ? -6.202 -12.025 13.653 1.00 75.75 80 ASP A O 1
ATOM 651 N N . PRO A 1 81 ? -5.877 -11.611 15.837 1.00 74.00 81 PRO A N 1
ATOM 652 C CA . PRO A 1 81 ? -4.858 -10.569 15.651 1.00 74.00 81 PRO A CA 1
ATOM 653 C C . PRO A 1 81 ? -3.722 -10.934 14.681 1.00 74.00 81 PRO A C 1
ATOM 655 O O . PRO A 1 81 ? -3.094 -10.062 14.068 1.00 74.00 81 PRO A O 1
ATOM 658 N N . ARG A 1 82 ? -3.433 -12.230 14.500 1.00 75.56 82 ARG A N 1
ATOM 659 C CA . ARG A 1 82 ? -2.431 -12.715 13.537 1.00 75.56 82 ARG A CA 1
ATOM 660 C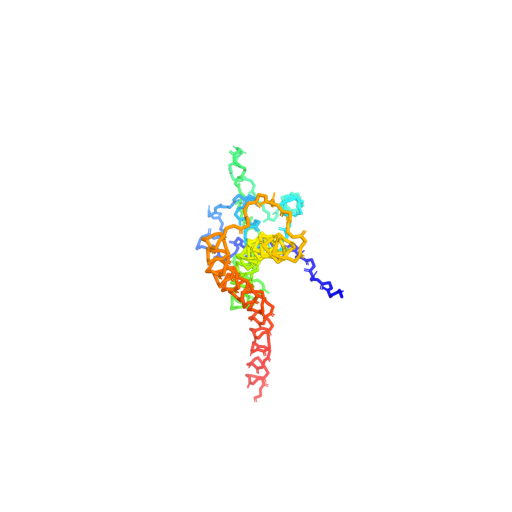 C . ARG A 1 82 ? -2.834 -12.404 12.098 1.00 75.56 82 ARG A C 1
ATOM 662 O O . ARG A 1 82 ? -1.974 -12.066 11.281 1.00 75.56 82 ARG A O 1
ATOM 669 N N . LEU A 1 83 ? -4.130 -12.462 11.800 1.00 77.12 83 LEU A N 1
ATOM 670 C CA . LEU A 1 83 ? -4.688 -12.114 10.500 1.00 77.12 83 LEU A CA 1
ATOM 671 C C . LEU A 1 83 ? -4.566 -10.611 10.218 1.00 77.12 83 LEU A C 1
ATOM 673 O O . LEU A 1 83 ? -4.177 -10.231 9.112 1.00 77.12 83 LEU A O 1
ATOM 677 N N . GLY A 1 84 ? -4.832 -9.767 11.218 1.00 74.81 84 GLY A N 1
ATOM 678 C CA . GLY A 1 84 ? -4.678 -8.310 11.121 1.00 74.81 84 GLY A CA 1
ATOM 679 C C . GLY A 1 84 ? -3.254 -7.910 10.765 1.00 74.81 84 GLY A C 1
ATOM 680 O O . GLY A 1 84 ? -3.020 -7.208 9.778 1.00 74.81 84 GLY A O 1
ATOM 681 N N . LYS A 1 85 ? -2.268 -8.455 11.490 1.00 77.75 85 LYS A N 1
ATOM 682 C CA . LYS A 1 85 ? -0.846 -8.257 11.170 1.00 77.75 85 LYS A CA 1
ATOM 683 C C . LYS A 1 85 ? -0.526 -8.720 9.747 1.00 77.75 85 LYS A C 1
ATOM 685 O O . LYS A 1 85 ? 0.051 -7.953 8.979 1.00 77.75 85 LYS A O 1
ATOM 690 N N . ALA A 1 86 ? -0.930 -9.929 9.356 1.00 78.56 86 ALA A N 1
ATOM 691 C CA . ALA A 1 86 ? -0.663 -10.458 8.016 1.00 78.56 86 ALA A CA 1
ATOM 692 C C . ALA A 1 86 ? -1.247 -9.575 6.896 1.00 78.56 86 ALA A C 1
ATOM 694 O O . ALA A 1 86 ? -0.561 -9.306 5.906 1.00 78.56 86 ALA A O 1
ATOM 695 N N . LYS A 1 87 ? -2.475 -9.069 7.069 1.00 78.44 87 LYS A N 1
ATOM 696 C CA . LYS A 1 87 ? -3.114 -8.124 6.139 1.00 78.44 87 LYS A CA 1
ATOM 697 C C . LYS A 1 87 ? -2.343 -6.804 6.041 1.00 78.44 87 LYS A C 1
ATOM 699 O O . LYS A 1 87 ? -2.082 -6.355 4.927 1.00 78.44 87 LYS A O 1
ATOM 704 N N . ARG A 1 88 ? -1.898 -6.225 7.162 1.00 77.94 88 ARG A N 1
ATOM 705 C CA . ARG A 1 88 ? -1.100 -4.981 7.185 1.00 77.94 88 ARG A CA 1
ATOM 706 C C . ARG A 1 88 ? 0.245 -5.131 6.476 1.00 77.94 88 ARG A C 1
ATOM 708 O O . ARG A 1 88 ? 0.590 -4.321 5.615 1.00 77.94 88 ARG A O 1
ATOM 715 N N . TRP A 1 89 ? 0.976 -6.212 6.759 1.00 80.31 89 TRP A N 1
ATOM 716 C CA . TRP A 1 89 ? 2.215 -6.540 6.043 1.00 80.31 89 TRP A CA 1
ATOM 717 C C . TRP A 1 89 ? 1.968 -6.728 4.544 1.00 80.31 89 TRP A C 1
ATOM 719 O O . TRP A 1 89 ? 2.740 -6.227 3.725 1.00 80.31 89 TRP A O 1
ATOM 729 N N . GLY A 1 90 ? 0.864 -7.386 4.179 1.00 76.56 90 GLY A N 1
ATOM 730 C CA . GLY A 1 90 ? 0.449 -7.522 2.788 1.00 76.56 90 GLY A CA 1
ATOM 731 C C . GLY A 1 90 ? 0.172 -6.172 2.120 1.00 76.56 90 GLY A C 1
ATOM 732 O O . GLY A 1 90 ? 0.680 -5.912 1.030 1.00 76.56 90 GLY A O 1
ATOM 733 N N . ASN A 1 91 ? -0.552 -5.272 2.787 1.00 76.50 91 ASN A N 1
ATOM 734 C CA . ASN A 1 91 ? -0.871 -3.937 2.273 1.00 76.50 91 ASN A CA 1
ATOM 735 C C . ASN A 1 91 ? 0.385 -3.080 2.076 1.00 76.50 91 ASN A C 1
ATOM 737 O O . ASN A 1 91 ? 0.561 -2.494 1.004 1.00 76.50 91 ASN A O 1
ATOM 741 N N . LYS A 1 92 ? 1.302 -3.076 3.052 1.00 80.75 92 LYS A N 1
ATOM 742 C CA . LYS A 1 92 ? 2.593 -2.375 2.948 1.00 80.75 92 LYS A CA 1
ATOM 743 C C . LYS A 1 92 ? 3.435 -2.931 1.799 1.00 80.75 92 LYS A C 1
ATOM 745 O O . LYS A 1 92 ? 3.940 -2.161 0.982 1.00 80.75 92 LYS A O 1
ATOM 750 N N . ALA A 1 93 ? 3.515 -4.257 1.669 1.00 78.75 93 ALA A N 1
ATOM 751 C CA . ALA A 1 93 ? 4.219 -4.903 0.563 1.00 78.75 93 ALA A CA 1
ATOM 752 C C . ALA A 1 93 ? 3.602 -4.560 -0.801 1.00 78.75 93 ALA A C 1
ATOM 754 O O . ALA A 1 93 ? 4.333 -4.300 -1.752 1.00 78.75 93 ALA A O 1
ATOM 755 N N . LYS A 1 94 ? 2.270 -4.479 -0.902 1.00 77.81 94 LYS A N 1
ATOM 756 C CA . LYS A 1 94 ? 1.580 -4.060 -2.130 1.00 77.81 94 LYS A CA 1
ATOM 757 C C . LYS A 1 94 ? 1.893 -2.612 -2.493 1.00 77.81 94 LYS A C 1
ATOM 759 O O . LYS A 1 94 ? 2.131 -2.320 -3.662 1.00 77.81 94 LYS A O 1
ATOM 764 N N . PHE A 1 95 ? 1.878 -1.711 -1.511 1.00 78.50 95 PHE A N 1
ATOM 765 C CA . PHE A 1 95 ? 2.176 -0.299 -1.733 1.00 78.50 95 PHE A CA 1
ATOM 766 C C . PHE A 1 95 ? 3.607 -0.117 -2.241 1.00 78.50 95 PHE A C 1
ATOM 768 O O . PHE A 1 95 ? 3.804 0.433 -3.325 1.00 78.50 95 PHE A O 1
ATOM 775 N N . VAL A 1 96 ? 4.594 -0.648 -1.512 1.00 78.75 96 VAL A N 1
ATOM 776 C CA . VAL A 1 96 ? 6.008 -0.591 -1.912 1.00 78.75 96 VAL A CA 1
ATOM 777 C C . VAL A 1 96 ? 6.208 -1.289 -3.254 1.00 78.75 96 VAL A C 1
ATOM 779 O O . VAL A 1 96 ? 6.791 -0.706 -4.164 1.00 78.75 96 VAL A O 1
ATOM 782 N N . GLY A 1 97 ? 5.647 -2.489 -3.412 1.00 76.62 97 GLY A N 1
ATOM 783 C CA . GLY A 1 97 ? 5.761 -3.292 -4.623 1.00 76.62 97 GLY A CA 1
ATOM 784 C C . GLY A 1 97 ? 5.263 -2.567 -5.867 1.00 76.62 97 GLY A C 1
ATOM 785 O O . GLY A 1 97 ? 5.977 -2.514 -6.864 1.00 76.62 97 GLY A O 1
ATOM 786 N N . ASN A 1 98 ? 4.094 -1.924 -5.795 1.00 81.06 98 ASN A N 1
ATOM 787 C CA . ASN A 1 98 ? 3.554 -1.139 -6.905 1.00 81.06 98 ASN A CA 1
ATOM 788 C C . ASN A 1 98 ? 4.494 -0.000 -7.320 1.00 81.06 98 ASN A C 1
ATOM 790 O O . ASN A 1 98 ? 4.740 0.179 -8.512 1.00 81.06 98 ASN A O 1
ATOM 794 N N . TRP A 1 99 ? 5.040 0.751 -6.360 1.00 82.06 99 TRP A N 1
ATOM 795 C CA . TRP A 1 99 ? 5.993 1.820 -6.660 1.00 82.06 99 TRP A CA 1
ATOM 796 C C . TRP A 1 99 ? 7.269 1.273 -7.295 1.00 82.06 99 TRP A C 1
ATOM 798 O O . TRP A 1 99 ? 7.692 1.767 -8.340 1.00 82.06 99 TRP A O 1
ATOM 808 N N . THR A 1 100 ? 7.861 0.228 -6.714 1.00 82.12 100 THR A N 1
ATOM 809 C CA . THR A 1 100 ? 9.094 -0.373 -7.237 1.00 82.12 100 THR A CA 1
ATOM 810 C C . THR A 1 100 ? 8.888 -0.946 -8.642 1.00 82.12 100 THR A C 1
ATOM 812 O O . THR A 1 100 ? 9.727 -0.734 -9.516 1.00 82.12 100 THR A O 1
ATOM 815 N N . THR A 1 101 ? 7.750 -1.597 -8.903 1.00 81.06 101 THR A N 1
ATOM 816 C CA . THR A 1 101 ? 7.394 -2.096 -10.237 1.00 81.06 101 THR A CA 1
ATOM 817 C C . THR A 1 101 ? 7.210 -0.958 -11.239 1.00 81.06 101 THR A C 1
ATOM 819 O O . THR A 1 101 ? 7.751 -1.046 -12.338 1.00 81.06 101 THR A O 1
ATOM 822 N N . LEU A 1 102 ? 6.503 0.122 -10.884 1.00 85.62 102 LEU A N 1
ATOM 823 C CA . LEU A 1 102 ? 6.311 1.273 -11.777 1.00 85.62 102 LEU A CA 1
ATOM 824 C C . LEU A 1 102 ? 7.639 1.945 -12.140 1.00 85.62 102 LEU A C 1
ATOM 826 O O . LEU A 1 102 ? 7.890 2.204 -13.317 1.00 85.62 102 LEU A O 1
ATOM 830 N N . PHE A 1 103 ? 8.515 2.171 -11.157 1.00 86.75 103 PHE A N 1
ATOM 831 C CA . PHE A 1 103 ? 9.856 2.700 -11.412 1.00 86.75 103 PHE A CA 1
ATOM 832 C C . PHE A 1 103 ? 10.697 1.742 -12.261 1.00 86.75 103 PHE A C 1
ATOM 834 O O . PHE A 1 103 ? 11.350 2.183 -13.206 1.00 86.75 103 PHE A O 1
ATOM 841 N N . GLY A 1 104 ? 10.639 0.437 -11.982 1.00 83.94 104 GLY A N 1
ATOM 842 C CA . GLY A 1 104 ? 11.309 -0.585 -12.786 1.00 83.94 104 GLY A CA 1
ATOM 843 C C . GLY A 1 104 ? 10.860 -0.555 -14.249 1.00 83.94 104 GLY A C 1
ATOM 844 O O . GLY A 1 104 ? 11.699 -0.505 -15.144 1.00 83.94 104 GLY A O 1
ATOM 845 N N . ILE A 1 105 ? 9.548 -0.496 -14.504 1.00 86.81 105 ILE A N 1
ATOM 846 C CA . ILE A 1 105 ? 8.982 -0.391 -15.860 1.00 86.81 105 ILE A CA 1
ATOM 847 C C . ILE A 1 105 ? 9.4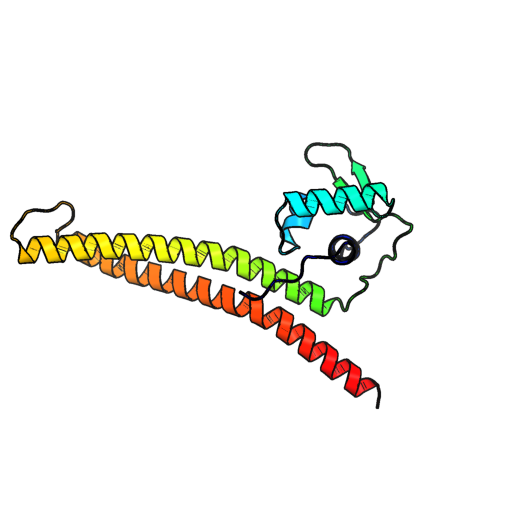44 0.895 -16.551 1.00 86.81 105 ILE A C 1
ATOM 849 O O . ILE A 1 105 ? 9.850 0.844 -17.709 1.00 86.81 105 ILE A O 1
ATOM 853 N N . ALA A 1 106 ? 9.417 2.038 -15.859 1.00 90.06 106 ALA A N 1
ATOM 854 C CA . ALA A 1 106 ? 9.855 3.312 -16.426 1.00 90.06 106 ALA A CA 1
ATOM 855 C C . ALA A 1 106 ? 11.338 3.279 -16.836 1.00 90.06 106 ALA A C 1
ATOM 857 O O . ALA A 1 106 ? 11.691 3.726 -17.929 1.00 90.06 106 ALA A O 1
ATOM 858 N N . ILE A 1 107 ? 12.194 2.691 -15.995 1.00 89.19 107 ILE A N 1
ATOM 859 C CA . ILE A 1 107 ? 13.617 2.499 -16.292 1.00 89.19 107 ILE A CA 1
ATOM 860 C C . ILE A 1 107 ? 13.799 1.577 -17.503 1.00 89.19 107 ILE A C 1
ATOM 862 O O . ILE A 1 107 ? 14.535 1.918 -18.426 1.00 89.19 107 ILE A O 1
ATOM 866 N N . LEU A 1 108 ? 13.113 0.431 -17.531 1.00 89.06 108 LEU A N 1
ATOM 867 C CA . LEU A 1 108 ? 13.203 -0.520 -18.642 1.00 89.06 108 LEU A CA 1
ATOM 868 C C . LEU A 1 108 ? 12.715 0.088 -19.963 1.00 89.06 108 LEU A C 1
ATOM 870 O O . LEU A 1 108 ? 13.335 -0.134 -21.001 1.00 89.06 108 LEU A O 1
ATOM 874 N N . ALA A 1 109 ? 11.655 0.898 -19.930 1.00 90.94 109 ALA A N 1
ATOM 875 C CA . ALA A 1 109 ? 11.169 1.624 -21.099 1.00 90.94 109 ALA A CA 1
ATOM 876 C C . ALA A 1 109 ? 12.210 2.629 -21.619 1.00 90.94 109 ALA A C 1
ATOM 878 O O . ALA A 1 109 ? 12.479 2.664 -22.819 1.00 90.94 109 ALA A O 1
ATOM 879 N N . ALA A 1 110 ? 12.846 3.399 -20.728 1.00 87.81 110 ALA A N 1
ATOM 880 C CA . ALA A 1 110 ? 13.909 4.332 -21.102 1.00 87.81 110 ALA A CA 1
ATOM 881 C C . ALA A 1 110 ? 15.116 3.610 -21.726 1.00 87.81 110 ALA A C 1
ATOM 883 O O . ALA A 1 110 ? 15.629 4.040 -22.760 1.00 87.81 110 ALA A O 1
ATOM 884 N N . VAL A 1 111 ? 15.526 2.479 -21.146 1.00 89.06 111 VAL A N 1
ATOM 885 C CA . VAL A 1 111 ? 16.589 1.622 -21.691 1.00 89.06 111 VAL A CA 1
ATOM 886 C C . VAL A 1 111 ? 16.211 1.109 -23.077 1.00 89.06 111 VAL A C 1
ATOM 888 O O . VAL A 1 111 ? 17.010 1.230 -24.002 1.00 89.06 111 VAL A O 1
ATOM 891 N N . GLY A 1 112 ? 14.980 0.622 -23.253 1.00 86.88 112 GLY A N 1
ATOM 892 C CA . GLY A 1 112 ? 14.471 0.167 -24.545 1.00 86.88 112 GLY A CA 1
ATOM 893 C C . GLY A 1 112 ? 14.543 1.247 -25.626 1.00 86.88 112 GLY A C 1
ATOM 894 O O . GLY A 1 112 ? 14.988 0.965 -26.737 1.00 86.88 112 GLY A O 1
ATOM 895 N N . ILE A 1 113 ? 14.188 2.493 -25.297 1.00 88.44 113 ILE A N 1
ATOM 896 C CA . ILE A 1 113 ? 14.291 3.633 -26.222 1.00 88.44 113 ILE A CA 1
ATOM 897 C C . ILE A 1 113 ? 15.753 3.898 -26.605 1.00 88.44 113 ILE A C 1
ATOM 899 O O . ILE A 1 113 ? 16.057 4.027 -27.791 1.00 88.44 113 ILE A O 1
ATOM 903 N N . ILE A 1 114 ? 16.671 3.942 -25.633 1.00 86.75 114 ILE A N 1
ATOM 904 C CA . ILE A 1 114 ? 18.098 4.205 -25.894 1.00 86.75 114 ILE A CA 1
ATOM 905 C C . ILE A 1 114 ? 18.703 3.092 -26.758 1.00 86.75 114 ILE A C 1
ATOM 907 O O . ILE A 1 114 ? 19.358 3.372 -27.762 1.00 86.75 114 ILE A O 1
ATOM 911 N N . THR A 1 115 ? 18.457 1.825 -26.413 1.00 85.38 115 THR A N 1
ATOM 912 C CA . THR A 1 115 ? 18.960 0.683 -27.185 1.00 85.38 115 THR A CA 1
ATOM 913 C C . THR A 1 115 ? 18.355 0.651 -28.589 1.00 85.38 115 THR A C 1
ATOM 915 O O . THR A 1 115 ? 19.086 0.428 -29.551 1.00 85.38 115 THR A O 1
ATOM 918 N N . SER A 1 116 ? 17.058 0.943 -28.737 1.00 85.25 116 SER A N 1
ATOM 919 C CA . SER A 1 116 ? 16.404 1.036 -30.047 1.00 85.25 116 SER A CA 1
ATOM 920 C C . SER A 1 116 ? 17.017 2.139 -30.912 1.00 85.25 116 SER A C 1
ATOM 922 O O . SER A 1 116 ? 17.312 1.898 -32.080 1.00 85.25 116 SER A O 1
ATOM 924 N N . ASN A 1 117 ? 17.271 3.325 -30.349 1.00 85.44 117 ASN A N 1
ATOM 925 C CA . ASN A 1 117 ? 17.924 4.425 -31.066 1.00 85.44 117 ASN A CA 1
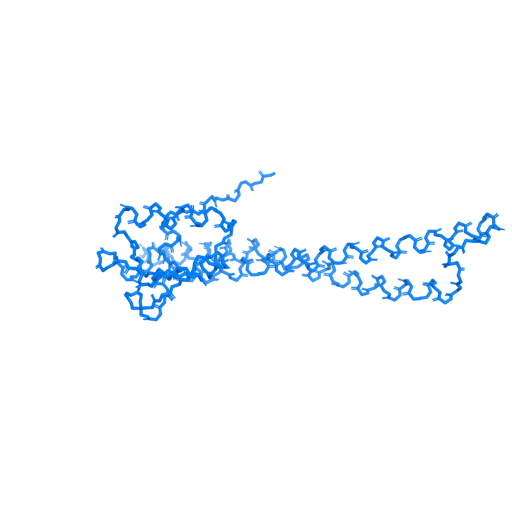ATOM 926 C C . ASN A 1 117 ? 19.351 4.065 -31.488 1.00 85.44 117 ASN A C 1
ATOM 928 O O . ASN A 1 117 ? 19.766 4.401 -32.595 1.00 85.44 117 ASN A O 1
ATOM 932 N N . HIS A 1 118 ? 20.097 3.354 -30.638 1.00 83.31 118 HIS A N 1
ATOM 933 C CA . HIS A 1 118 ? 21.439 2.895 -30.979 1.00 83.31 118 HIS A CA 1
ATOM 934 C C . HIS A 1 118 ? 21.418 1.869 -32.122 1.00 83.31 118 HIS A C 1
ATOM 936 O O . HIS A 1 118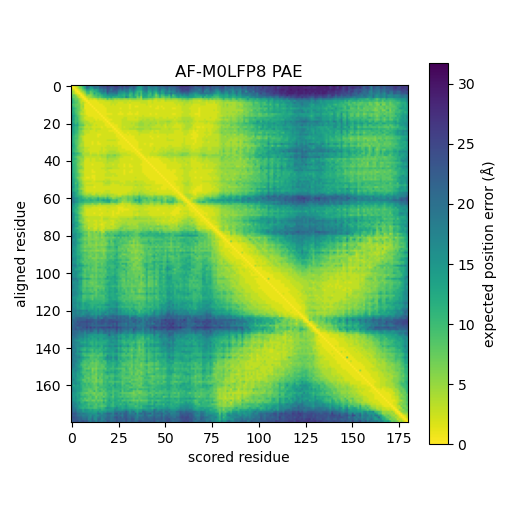 ? 22.227 1.968 -33.043 1.00 83.31 118 HIS A O 1
ATOM 942 N N . VAL A 1 119 ? 20.509 0.889 -32.091 1.00 84.62 119 VAL A N 1
ATOM 943 C CA . VAL A 1 119 ? 20.377 -0.107 -33.169 1.00 84.62 119 VAL A CA 1
ATOM 944 C C . VAL A 1 119 ? 19.940 0.567 -34.467 1.00 84.62 119 VAL A C 1
ATOM 946 O O . VAL A 1 119 ? 20.519 0.304 -35.516 1.00 84.62 119 VAL A O 1
ATOM 949 N N . PHE A 1 120 ? 18.967 1.477 -34.403 1.00 85.38 120 PHE A N 1
ATOM 950 C CA . PHE A 1 120 ? 18.489 2.196 -35.579 1.00 85.38 120 PHE A CA 1
ATOM 951 C C . PHE A 1 120 ? 19.578 3.077 -36.200 1.00 85.38 120 PHE A C 1
ATOM 953 O O . PHE A 1 120 ? 19.767 3.033 -37.409 1.00 85.38 120 PHE A O 1
ATOM 960 N N . SER A 1 121 ? 20.333 3.820 -35.384 1.00 84.75 121 SER A N 1
ATOM 961 C CA . SER A 1 121 ? 21.480 4.620 -35.839 1.00 84.75 121 SER A CA 1
ATOM 962 C C . SER A 1 121 ? 22.530 3.752 -36.540 1.00 84.75 121 SER A C 1
ATOM 964 O O . SER A 1 121 ? 22.973 4.085 -37.635 1.00 84.75 121 SER A O 1
ATOM 966 N N . ALA A 1 122 ? 22.848 2.582 -35.973 1.00 83.19 122 ALA A N 1
ATOM 967 C CA . ALA A 1 122 ? 23.816 1.653 -36.554 1.00 83.19 122 ALA A CA 1
ATOM 968 C C . ALA A 1 122 ? 23.354 1.015 -37.878 1.00 83.19 122 ALA A C 1
ATOM 970 O O . ALA A 1 122 ? 24.188 0.697 -38.720 1.00 83.19 122 ALA A O 1
ATOM 971 N N . VAL A 1 123 ? 22.046 0.798 -38.062 1.00 86.38 123 VAL A N 1
ATOM 972 C CA . VAL A 1 123 ? 21.486 0.163 -39.271 1.00 86.38 123 VAL A CA 1
ATOM 973 C C . VAL A 1 123 ? 21.189 1.179 -40.374 1.00 86.38 123 VAL A C 1
ATOM 975 O O . VAL A 1 123 ? 21.420 0.893 -41.544 1.00 86.38 123 VAL A O 1
ATOM 978 N N . ALA A 1 124 ? 20.649 2.345 -40.018 1.00 85.44 124 ALA A N 1
ATOM 979 C CA . ALA A 1 124 ? 20.228 3.367 -40.973 1.00 85.44 124 ALA A CA 1
ATOM 980 C C . ALA A 1 124 ? 21.344 4.361 -41.338 1.00 85.44 124 ALA A C 1
ATOM 982 O O . ALA A 1 124 ? 21.146 5.159 -42.248 1.00 85.44 124 ALA A O 1
ATOM 983 N N . ASP A 1 125 ? 22.478 4.330 -40.627 1.00 81.44 125 ASP A N 1
ATOM 984 C CA . ASP A 1 125 ? 23.592 5.287 -40.748 1.00 81.44 125 ASP A CA 1
ATOM 985 C C . ASP A 1 125 ? 23.148 6.755 -40.565 1.00 81.44 125 ASP A C 1
ATOM 987 O O . ASP A 1 125 ? 23.691 7.699 -41.137 1.00 81.44 125 ASP A O 1
ATOM 991 N N . ILE A 1 126 ? 22.103 6.954 -39.754 1.00 80.06 126 ILE A N 1
ATOM 992 C CA . ILE A 1 126 ? 21.560 8.267 -39.395 1.00 80.06 126 ILE A CA 1
ATOM 993 C C . ILE A 1 126 ? 22.002 8.582 -37.970 1.00 80.06 126 ILE A C 1
ATOM 995 O O . ILE A 1 126 ? 21.656 7.863 -37.033 1.00 80.06 126 ILE A O 1
ATOM 999 N N . GLY A 1 127 ? 22.716 9.696 -37.793 1.00 73.94 127 GLY A N 1
ATOM 1000 C CA . GLY A 1 127 ? 23.151 10.176 -36.482 1.00 73.94 127 GLY A CA 1
ATOM 1001 C C . GLY A 1 127 ? 21.973 10.573 -35.590 1.00 73.94 127 GLY A C 1
ATOM 1002 O O . GLY A 1 127 ? 21.509 11.712 -35.633 1.00 73.94 127 GLY A O 1
ATOM 1003 N N . LEU A 1 128 ? 21.494 9.637 -34.771 1.00 76.31 128 LEU A N 1
ATOM 1004 C CA . LEU A 1 128 ? 20.463 9.889 -33.768 1.00 76.31 128 LEU A CA 1
ATOM 1005 C C . LEU A 1 128 ? 21.065 10.360 -32.433 1.00 76.31 128 LEU A C 1
ATOM 1007 O O . LEU A 1 128 ? 22.161 9.939 -32.052 1.00 76.31 128 LEU A O 1
ATOM 1011 N N . PRO A 1 129 ? 20.345 11.203 -31.669 1.00 71.62 129 PRO A N 1
ATOM 1012 C CA . PRO A 1 129 ? 20.763 11.569 -30.323 1.00 71.62 129 PRO A CA 1
ATOM 1013 C C . PRO A 1 129 ? 20.877 10.320 -29.436 1.00 71.62 129 PRO A C 1
ATOM 1015 O O . PRO A 1 129 ? 20.023 9.436 -29.476 1.00 71.62 129 PRO A O 1
ATOM 1018 N N . MET A 1 130 ? 21.927 10.273 -28.607 1.00 68.62 130 MET A N 1
ATOM 1019 C CA . MET A 1 130 ? 22.226 9.153 -27.699 1.00 68.62 130 MET A CA 1
ATOM 1020 C C . MET A 1 130 ? 22.492 7.804 -28.399 1.00 68.62 130 MET A C 1
ATOM 1022 O O . MET A 1 130 ? 22.142 6.755 -27.867 1.00 68.62 130 MET A O 1
ATOM 1026 N N . SER A 1 131 ? 23.135 7.807 -29.573 1.00 72.75 131 SER A N 1
ATOM 1027 C CA . SER A 1 131 ? 23.601 6.579 -30.241 1.00 72.75 131 SER A CA 1
ATOM 1028 C C . SER A 1 131 ? 25.074 6.238 -29.971 1.00 72.75 131 SER A C 1
ATOM 1030 O O . SER A 1 131 ? 25.682 5.485 -30.727 1.00 72.75 131 SER A O 1
ATOM 1032 N N . SER A 1 132 ? 25.696 6.826 -28.945 1.00 79.81 132 SER A N 1
ATOM 1033 C CA . SER A 1 132 ? 27.109 6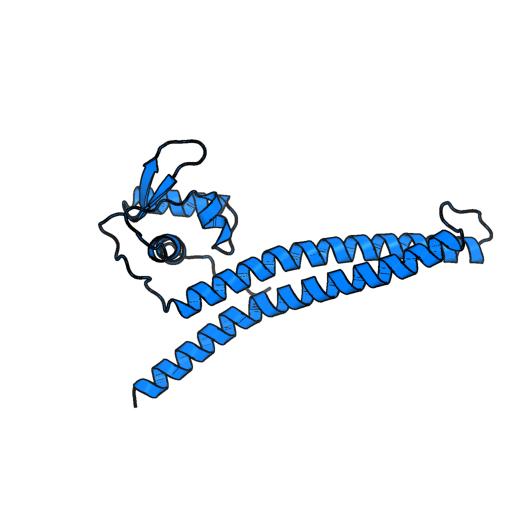.574 -28.644 1.00 79.81 132 SER A CA 1
ATOM 1034 C C . SER A 1 132 ? 27.297 5.230 -27.931 1.00 79.81 132 SER A C 1
ATOM 1036 O O . SER A 1 132 ? 26.443 4.804 -27.149 1.00 79.81 132 SER A O 1
ATOM 1038 N N . ALA A 1 133 ? 28.459 4.595 -28.107 1.00 78.50 133 ALA A N 1
ATOM 1039 C CA . ALA A 1 133 ? 28.794 3.356 -27.395 1.00 78.50 133 ALA A CA 1
ATOM 1040 C C . ALA A 1 133 ? 28.678 3.512 -25.863 1.00 78.50 133 ALA A C 1
ATOM 1042 O O . ALA A 1 133 ? 28.191 2.621 -25.169 1.00 78.50 133 ALA A O 1
ATOM 1043 N N . GLN A 1 134 ? 29.046 4.686 -25.337 1.00 85.12 134 GLN A N 1
ATOM 1044 C CA . GLN A 1 134 ? 28.908 5.005 -23.916 1.00 85.12 134 GLN A CA 1
ATOM 1045 C C . GLN A 1 134 ? 27.439 5.012 -23.462 1.00 85.12 134 GLN A C 1
ATOM 1047 O O . GLN A 1 134 ? 27.131 4.503 -22.387 1.00 85.12 134 GLN A O 1
ATOM 1052 N N . SER A 1 135 ? 26.518 5.538 -24.276 1.00 79.25 135 SER A N 1
ATOM 1053 C CA . SER A 1 135 ? 25.085 5.517 -23.956 1.00 79.25 135 SER A CA 1
ATOM 1054 C C . SER A 1 135 ? 24.480 4.108 -23.976 1.00 79.25 135 SER A C 1
ATOM 1056 O O . SER A 1 135 ? 23.656 3.806 -23.115 1.00 79.25 135 SER A O 1
ATOM 1058 N N . ALA A 1 136 ? 24.944 3.211 -24.857 1.00 78.56 136 ALA A N 1
ATOM 1059 C CA . ALA A 1 136 ? 24.513 1.809 -24.855 1.00 78.56 136 ALA A CA 1
ATOM 1060 C C . ALA A 1 136 ? 25.002 1.032 -23.627 1.00 78.56 136 ALA A C 1
ATOM 1062 O O . ALA A 1 136 ? 24.223 0.289 -23.030 1.00 78.56 136 ALA A O 1
ATOM 1063 N N . ILE A 1 137 ? 26.261 1.221 -23.214 1.00 85.56 137 ILE A N 1
ATOM 1064 C CA . ILE A 1 137 ? 26.801 0.581 -22.002 1.00 85.56 137 ILE A CA 1
ATOM 1065 C C . ILE A 1 137 ? 26.024 1.046 -20.768 1.00 85.56 137 ILE A C 1
ATOM 1067 O O . ILE A 1 137 ? 25.591 0.221 -19.961 1.00 85.56 137 ILE A O 1
ATOM 1071 N N . THR A 1 138 ? 25.793 2.357 -20.645 1.00 85.88 138 THR A N 1
ATOM 1072 C CA . THR A 1 138 ? 24.993 2.919 -19.551 1.00 85.88 138 THR A CA 1
ATOM 1073 C C . THR A 1 138 ? 23.580 2.342 -19.559 1.00 85.88 138 THR A C 1
ATOM 1075 O O . THR A 1 138 ? 23.132 1.859 -18.526 1.00 85.88 138 THR A O 1
ATOM 1078 N N . ALA A 1 139 ? 22.910 2.292 -20.716 1.00 83.44 139 ALA A N 1
ATOM 1079 C CA . ALA A 1 139 ? 21.578 1.703 -20.839 1.00 83.44 139 ALA A CA 1
ATOM 1080 C C . ALA A 1 139 ? 21.548 0.222 -20.422 1.00 83.44 139 ALA A C 1
ATOM 1082 O O . ALA A 1 139 ? 20.633 -0.189 -19.713 1.00 83.44 139 ALA A O 1
ATOM 1083 N N . GLY A 1 140 ? 22.568 -0.566 -20.777 1.00 83.75 140 GLY A N 1
ATOM 1084 C CA . GLY A 1 140 ? 22.698 -1.956 -20.332 1.00 83.75 140 GLY A CA 1
ATOM 1085 C C . GLY A 1 140 ? 22.770 -2.085 -18.807 1.00 83.75 140 GLY A C 1
ATOM 1086 O O . GLY A 1 140 ? 22.002 -2.843 -18.214 1.00 83.75 140 GLY A O 1
ATOM 1087 N N . LEU A 1 141 ? 23.631 -1.299 -18.152 1.00 89.62 141 LEU A N 1
ATOM 1088 C CA . LEU A 1 141 ? 23.764 -1.294 -16.687 1.00 89.62 141 LEU A CA 1
ATOM 1089 C C . LEU A 1 141 ? 22.487 -0.799 -15.993 1.00 89.62 141 LEU A C 1
ATOM 1091 O O . LEU A 1 141 ? 22.022 -1.409 -15.028 1.00 89.62 141 LEU A O 1
ATOM 1095 N N . THR A 1 142 ? 21.882 0.276 -16.501 1.00 89.06 142 THR A N 1
ATOM 1096 C CA . THR A 1 142 ? 20.606 0.792 -15.989 1.00 89.06 142 THR A CA 1
ATOM 1097 C C . THR A 1 142 ? 19.477 -0.226 -16.191 1.00 89.06 142 THR A C 1
ATOM 1099 O O . THR A 1 142 ? 18.618 -0.361 -15.324 1.00 89.06 142 THR A O 1
ATOM 1102 N N . GLY A 1 143 ? 19.502 -1.010 -17.273 1.00 87.31 143 GLY A N 1
ATOM 1103 C CA . GLY A 1 143 ? 18.542 -2.083 -17.540 1.00 87.31 143 GLY A CA 1
ATOM 1104 C C . GLY A 1 143 ? 18.615 -3.225 -16.528 1.00 87.31 143 GLY A C 1
ATOM 1105 O O . GLY A 1 143 ? 17.574 -3.722 -16.093 1.00 87.31 143 GLY A O 1
ATOM 1106 N N . VAL A 1 144 ? 19.820 -3.599 -16.083 1.00 90.00 144 VAL A N 1
ATOM 1107 C CA . VAL A 1 144 ? 20.005 -4.585 -15.002 1.00 90.00 144 VAL A CA 1
ATOM 1108 C C . VAL A 1 144 ? 19.402 -4.070 -13.694 1.00 90.00 144 VAL A C 1
ATOM 1110 O O . VAL A 1 144 ? 18.649 -4.792 -13.040 1.00 90.00 144 VAL A O 1
ATOM 1113 N N . LEU A 1 145 ? 19.657 -2.805 -13.342 1.00 87.62 145 LEU A N 1
ATOM 1114 C CA . LEU A 1 145 ? 19.067 -2.177 -12.154 1.00 87.62 145 LEU A CA 1
ATOM 1115 C C . LEU A 1 145 ? 17.536 -2.094 -12.248 1.00 87.62 145 LEU A C 1
ATOM 1117 O O . LEU A 1 145 ? 16.841 -2.443 -11.295 1.00 87.62 145 LEU A O 1
ATOM 1121 N N . GLY A 1 146 ? 17.004 -1.696 -13.407 1.00 84.25 146 GLY A N 1
ATOM 1122 C CA . GLY A 1 146 ? 15.564 -1.653 -13.671 1.00 84.25 146 GLY A CA 1
ATOM 1123 C C . GLY A 1 146 ? 14.904 -3.027 -13.555 1.00 84.25 146 GLY A C 1
ATOM 1124 O O . GLY A 1 146 ? 13.848 -3.152 -12.938 1.00 84.25 146 GLY A O 1
ATOM 1125 N N . SER A 1 147 ? 15.562 -4.071 -14.065 1.00 86.31 147 SER A N 1
ATOM 1126 C CA . SER A 1 147 ? 15.108 -5.463 -13.942 1.00 86.31 147 SER A CA 1
ATOM 1127 C C . SER A 1 147 ? 15.108 -5.931 -12.485 1.00 86.31 147 SER A C 1
ATOM 1129 O O . SER A 1 147 ? 14.147 -6.554 -12.039 1.00 86.31 147 SER A O 1
ATOM 1131 N N . GLY A 1 148 ? 16.148 -5.589 -11.719 1.00 86.88 148 GLY A N 1
ATOM 1132 C CA . GLY A 1 148 ? 16.220 -5.880 -10.287 1.00 86.88 148 GLY A CA 1
ATOM 1133 C C . GLY A 1 148 ? 15.079 -5.227 -9.505 1.00 86.88 148 GLY A C 1
ATOM 1134 O O . GLY A 1 148 ? 14.378 -5.905 -8.755 1.00 86.88 148 GLY A O 1
ATOM 1135 N N . LEU A 1 149 ? 14.830 -3.934 -9.733 1.00 85.12 149 LEU A N 1
ATOM 1136 C CA . LEU A 1 149 ? 13.705 -3.212 -9.128 1.00 85.12 149 LEU A CA 1
ATOM 1137 C C . LEU A 1 149 ? 12.361 -3.837 -9.514 1.00 85.12 149 LEU A C 1
ATOM 1139 O O . LEU A 1 149 ? 11.510 -4.059 -8.652 1.00 85.12 149 LEU A O 1
ATOM 1143 N N . PHE A 1 150 ? 12.181 -4.184 -10.788 1.00 81.88 150 PHE A N 1
ATOM 1144 C CA . PHE A 1 150 ? 10.971 -4.851 -11.252 1.00 81.88 150 PHE A CA 1
ATOM 1145 C C . PHE A 1 150 ? 10.730 -6.181 -10.523 1.00 81.88 150 PHE A C 1
ATOM 1147 O O . PHE A 1 150 ? 9.618 -6.417 -10.050 1.00 81.88 150 PHE A O 1
ATOM 1154 N N . LEU A 1 151 ? 11.761 -7.020 -10.376 1.00 87.12 151 LEU A N 1
ATOM 1155 C CA . LEU A 1 151 ? 11.667 -8.301 -9.669 1.00 87.12 151 LEU A CA 1
ATOM 1156 C C . LEU A 1 151 ? 11.359 -8.126 -8.180 1.00 87.12 151 LEU A C 1
ATOM 1158 O O . LEU A 1 151 ? 10.538 -8.869 -7.647 1.00 87.12 151 LEU A O 1
ATOM 1162 N N . ILE A 1 152 ? 11.960 -7.133 -7.518 1.00 87.12 152 ILE A N 1
ATOM 1163 C CA . ILE A 1 152 ? 11.649 -6.801 -6.119 1.00 87.12 152 ILE A CA 1
ATOM 1164 C C . ILE A 1 152 ? 10.181 -6.383 -5.992 1.00 87.12 152 ILE A C 1
ATOM 1166 O O . ILE A 1 152 ? 9.467 -6.894 -5.129 1.00 87.12 152 ILE A O 1
ATOM 1170 N N . GLY A 1 153 ? 9.709 -5.500 -6.876 1.00 80.62 153 GLY A N 1
ATOM 1171 C CA . GLY A 1 153 ? 8.315 -5.065 -6.880 1.00 80.62 153 GLY A CA 1
ATOM 1172 C C . GLY A 1 153 ? 7.341 -6.217 -7.138 1.00 80.62 153 GLY A C 1
ATOM 1173 O O . GLY A 1 153 ? 6.336 -6.357 -6.441 1.00 80.62 153 GLY A O 1
ATOM 1174 N N . PHE A 1 154 ? 7.684 -7.112 -8.066 1.00 81.62 154 PHE A N 1
ATOM 1175 C CA . PHE A 1 154 ? 6.903 -8.312 -8.363 1.00 81.62 154 PHE A CA 1
ATOM 1176 C C . PHE A 1 154 ? 6.878 -9.306 -7.192 1.00 81.62 154 PHE A C 1
ATOM 1178 O O . PHE A 1 154 ? 5.823 -9.849 -6.862 1.00 81.62 154 PHE A O 1
ATOM 1185 N N . ALA A 1 155 ? 8.006 -9.515 -6.513 1.00 85.56 155 ALA A N 1
ATOM 1186 C CA . ALA A 1 155 ? 8.069 -10.350 -5.317 1.00 85.56 155 ALA A CA 1
ATOM 1187 C C . ALA A 1 155 ? 7.210 -9.771 -4.182 1.00 85.56 155 ALA A C 1
ATOM 1189 O O . ALA A 1 155 ? 6.445 -10.503 -3.556 1.00 85.56 155 ALA A O 1
ATOM 1190 N N . ALA A 1 156 ? 7.267 -8.454 -3.963 1.00 82.62 156 ALA A N 1
ATOM 1191 C CA . ALA A 1 156 ? 6.424 -7.764 -2.991 1.00 82.62 156 ALA A CA 1
ATOM 1192 C C . ALA A 1 156 ? 4.929 -7.860 -3.350 1.00 82.62 156 ALA A C 1
ATOM 1194 O O . ALA A 1 156 ? 4.090 -8.072 -2.472 1.00 82.62 156 ALA A O 1
ATOM 1195 N N . TYR A 1 157 ? 4.592 -7.809 -4.643 1.00 79.81 157 TYR A N 1
ATOM 1196 C CA . TYR A 1 157 ? 3.241 -8.082 -5.127 1.00 79.81 157 TYR A CA 1
ATOM 1197 C C . TYR A 1 157 ? 2.803 -9.511 -4.776 1.00 79.81 157 TYR A C 1
ATOM 1199 O O . TYR A 1 157 ? 1.768 -9.679 -4.135 1.00 79.81 157 TYR A O 1
ATOM 1207 N N . ILE A 1 158 ? 3.594 -10.543 -5.092 1.00 84.69 158 ILE A N 1
ATOM 1208 C CA . ILE A 1 158 ? 3.275 -11.937 -4.723 1.00 84.69 158 ILE A CA 1
ATOM 1209 C C . ILE A 1 158 ? 3.102 -12.079 -3.209 1.00 84.69 158 ILE A C 1
ATOM 1211 O O . ILE A 1 158 ? 2.133 -12.692 -2.749 1.00 84.69 158 ILE A O 1
ATOM 1215 N N . PHE A 1 159 ? 4.014 -11.495 -2.434 1.00 83.12 159 PHE A N 1
ATOM 1216 C CA . PHE A 1 159 ? 3.976 -11.519 -0.977 1.00 83.12 159 PHE A CA 1
ATOM 1217 C C . PHE A 1 159 ? 2.677 -10.904 -0.445 1.00 83.12 159 PHE A C 1
ATOM 1219 O O . PHE A 1 159 ? 2.033 -11.495 0.422 1.00 83.12 159 PHE A O 1
ATOM 1226 N N . SER A 1 160 ? 2.228 -9.788 -1.032 1.00 76.88 160 SER A N 1
ATOM 1227 C CA . SER A 1 160 ? 0.995 -9.111 -0.621 1.00 76.88 160 SER A CA 1
ATOM 1228 C C . SER A 1 160 ? -0.267 -9.962 -0.750 1.00 76.88 160 SER A C 1
ATOM 1230 O O . SER A 1 160 ? -1.172 -9.837 0.070 1.00 76.88 160 SER A O 1
ATOM 1232 N N . PHE A 1 161 ? -0.323 -10.858 -1.738 1.00 78.50 161 PHE A N 1
ATOM 1233 C CA . PHE A 1 161 ? -1.454 -11.774 -1.912 1.00 78.50 161 PHE A CA 1
ATOM 1234 C C . PHE A 1 161 ? -1.295 -13.072 -1.127 1.00 78.50 161 PHE A C 1
ATOM 1236 O O . PHE A 1 161 ? -2.287 -13.647 -0.678 1.00 78.50 161 PHE A O 1
ATOM 1243 N N . SER A 1 162 ? -0.062 -13.554 -0.992 1.00 81.31 162 SER A N 1
ATOM 1244 C CA . SER A 1 162 ? 0.203 -14.878 -0.432 1.00 81.31 162 SER A CA 1
ATOM 1245 C C . SER A 1 162 ? 0.117 -14.872 1.088 1.00 81.31 162 SER A C 1
ATOM 1247 O O . SER A 1 162 ? -0.489 -15.769 1.663 1.00 81.31 162 SER A O 1
ATOM 1249 N N . VAL A 1 163 ? 0.671 -13.853 1.750 1.00 84.06 163 VAL A N 1
ATOM 1250 C CA . VAL A 1 163 ? 0.773 -13.821 3.217 1.00 84.06 163 VAL A CA 1
ATOM 1251 C C . VAL A 1 163 ? -0.583 -13.767 3.921 1.00 84.06 163 VAL A C 1
ATOM 1253 O O . VAL A 1 163 ? -0.792 -14.601 4.802 1.00 84.06 163 VAL A O 1
ATOM 1256 N N . PRO A 1 164 ? -1.537 -12.893 3.539 1.00 77.31 164 PRO A N 1
ATOM 1257 C CA . PRO A 1 164 ? -2.849 -12.877 4.181 1.00 77.31 164 PRO A CA 1
ATOM 1258 C C . PRO A 1 164 ? -3.584 -14.210 4.013 1.00 77.31 164 PRO A C 1
ATOM 1260 O O . PRO A 1 164 ? -4.093 -14.756 4.983 1.00 77.31 164 PRO A O 1
ATOM 1263 N N . ARG A 1 165 ? -3.555 -14.793 2.806 1.00 80.88 165 ARG A N 1
ATOM 1264 C CA . ARG A 1 165 ? -4.214 -16.078 2.521 1.00 80.88 165 ARG A CA 1
ATOM 1265 C C . ARG A 1 165 ? -3.591 -17.249 3.267 1.00 80.88 165 ARG A C 1
ATOM 1267 O O . 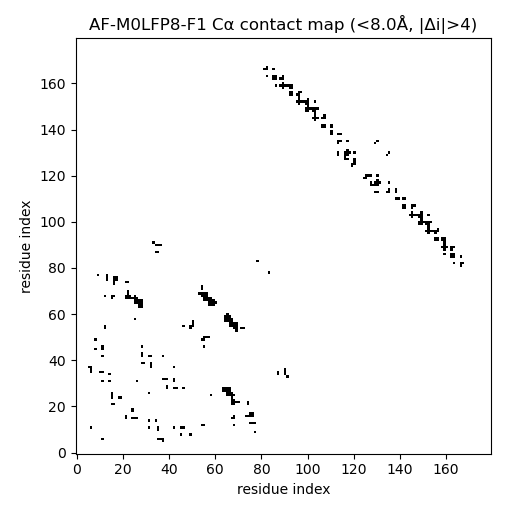ARG A 1 165 ? -4.306 -18.135 3.723 1.00 80.88 165 ARG A O 1
ATOM 1274 N N . LEU A 1 166 ? -2.264 -17.269 3.377 1.00 83.81 166 LEU A N 1
ATOM 1275 C CA . LEU A 1 166 ? -1.571 -18.279 4.167 1.00 83.81 166 LEU A CA 1
ATOM 1276 C C . LEU A 1 166 ? -1.945 -18.138 5.642 1.00 83.81 166 LEU A C 1
ATOM 1278 O O . LEU A 1 166 ? -2.261 -19.145 6.264 1.00 83.81 166 LEU A O 1
ATOM 1282 N N . ALA A 1 167 ? -1.978 -16.918 6.183 1.00 81.94 167 ALA A N 1
ATOM 1283 C CA . ALA A 1 167 ? -2.402 -16.686 7.561 1.00 81.94 167 ALA A CA 1
ATOM 1284 C C . ALA A 1 167 ? -3.842 -17.169 7.809 1.00 81.94 167 ALA A C 1
ATOM 1286 O O . ALA A 1 167 ? -4.062 -17.916 8.757 1.00 81.94 167 ALA A O 1
ATOM 1287 N N . GLU A 1 168 ? -4.792 -16.834 6.927 1.00 82.25 168 GLU A N 1
ATOM 1288 C CA . GLU A 1 168 ? -6.181 -17.328 6.999 1.00 82.25 168 GLU A CA 1
ATOM 1289 C C . GLU A 1 168 ? -6.245 -18.860 6.994 1.00 82.25 168 GLU A C 1
ATOM 1291 O O . GLU A 1 168 ? -6.915 -19.464 7.830 1.00 82.25 168 GLU A O 1
ATOM 1296 N N . TRP A 1 169 ? -5.518 -19.504 6.076 1.00 84.69 169 TRP A N 1
ATOM 1297 C CA . TRP A 1 169 ? -5.484 -20.962 5.978 1.00 84.69 169 TRP A CA 1
ATOM 1298 C C . TRP A 1 169 ? -4.903 -21.624 7.235 1.00 84.69 169 TRP A C 1
ATOM 1300 O O . TRP A 1 169 ? -5.450 -22.618 7.712 1.00 84.69 169 TRP A O 1
ATOM 1310 N N . TRP A 1 170 ? -3.817 -21.072 7.784 1.00 83.69 170 TRP A N 1
ATOM 1311 C CA . TRP A 1 170 ? -3.178 -21.591 8.994 1.00 83.69 170 TRP A CA 1
ATOM 1312 C C . TRP A 1 170 ? -4.092 -21.490 10.216 1.00 83.69 170 TRP A C 1
ATOM 1314 O O . TRP A 1 170 ? -4.210 -22.469 10.948 1.00 83.69 170 TRP A O 1
ATOM 1324 N N . ILE A 1 171 ? -4.765 -20.350 10.399 1.00 82.56 171 ILE A N 1
ATOM 1325 C CA . ILE A 1 171 ? -5.691 -20.124 11.519 1.00 82.56 171 ILE A CA 1
ATOM 1326 C C . ILE A 1 171 ? -6.855 -21.119 11.453 1.00 82.56 171 ILE A C 1
ATOM 1328 O O . ILE A 1 171 ? -7.115 -21.832 12.420 1.00 82.56 171 ILE A O 1
ATOM 1332 N N . ASN A 1 172 ? -7.482 -21.261 10.281 1.00 81.56 172 ASN A N 1
ATOM 1333 C CA . ASN A 1 172 ? -8.583 -22.209 10.086 1.00 81.56 172 ASN A CA 1
ATOM 1334 C C . ASN A 1 172 ? -8.169 -23.660 10.376 1.00 81.56 172 ASN A C 1
ATOM 1336 O O . ASN A 1 172 ? -8.963 -24.445 10.896 1.00 81.56 172 ASN A O 1
ATOM 1340 N N . ARG A 1 173 ? -6.920 -24.023 10.055 1.00 81.81 173 ARG A N 1
ATOM 1341 C CA . ARG A 1 173 ? -6.391 -25.364 10.313 1.00 81.81 173 ARG A CA 1
ATOM 1342 C C . ARG A 1 173 ? -6.177 -25.626 11.803 1.00 81.81 173 ARG A C 1
ATOM 1344 O O . ARG A 1 173 ? -6.498 -26.718 12.259 1.00 81.81 173 ARG A O 1
ATOM 1351 N N . THR A 1 174 ? -5.648 -24.659 12.552 1.00 76.62 174 THR A N 1
ATOM 1352 C CA . THR A 1 174 ? -5.441 -24.811 14.001 1.00 76.62 174 THR A CA 1
ATOM 1353 C C . THR A 1 174 ? -6.762 -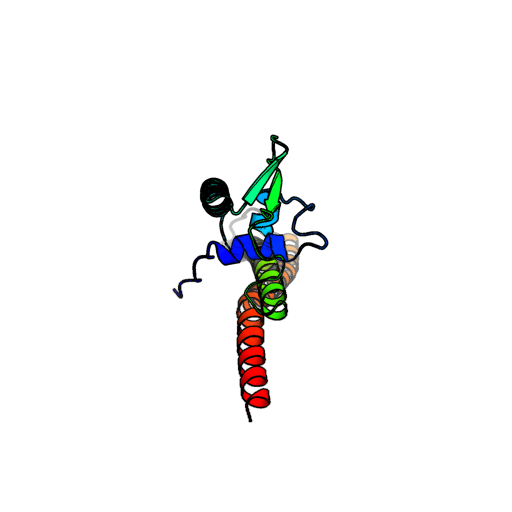24.876 14.759 1.00 76.62 174 THR A C 1
ATOM 1355 O O . THR A 1 174 ? -6.927 -25.752 15.597 1.00 76.62 174 THR A O 1
ATOM 1358 N N . SER A 1 175 ? -7.754 -24.062 14.387 1.00 73.50 175 SER A N 1
ATOM 1359 C CA . SER A 1 175 ? -9.061 -24.050 15.057 1.00 73.50 175 SER A CA 1
ATOM 1360 C C . SER A 1 175 ? -9.859 -25.350 14.895 1.00 73.50 175 SER A C 1
ATOM 1362 O O . SER A 1 175 ? -10.671 -25.666 15.756 1.00 73.50 175 SER A O 1
ATOM 1364 N N . CYS A 1 176 ? -9.638 -26.115 13.818 1.00 68.56 176 CYS A N 1
ATOM 1365 C CA . CYS A 1 176 ? -10.237 -27.447 13.667 1.00 68.56 176 CYS A CA 1
ATOM 1366 C C . CYS A 1 176 ? -9.521 -28.521 14.498 1.00 68.56 176 CYS A C 1
ATOM 1368 O O . CYS A 1 176 ? -10.160 -29.482 14.901 1.00 68.56 176 CYS A O 1
ATOM 1370 N N . SER A 1 177 ? -8.215 -28.370 14.745 1.00 68.50 177 SER A N 1
ATOM 1371 C CA . SER A 1 177 ? -7.429 -29.346 15.513 1.00 68.50 177 SER A CA 1
ATOM 1372 C C . SER A 1 177 ? -7.695 -29.278 17.017 1.00 68.50 177 SER A C 1
ATOM 1374 O O . SER A 1 177 ? -7.483 -30.274 17.694 1.00 68.50 177 SER A O 1
ATOM 1376 N N . ASP A 1 178 ? -8.122 -28.122 17.531 1.00 60.94 178 ASP A N 1
ATOM 1377 C CA . ASP A 1 178 ? -8.430 -27.920 18.955 1.00 60.94 178 ASP A CA 1
ATOM 1378 C C . ASP A 1 178 ? -9.890 -28.284 19.305 1.00 60.94 178 ASP A C 1
ATOM 1380 O O . ASP A 1 178 ? -10.301 -28.187 20.461 1.00 60.94 178 ASP A O 1
ATOM 1384 N N . ALA A 1 179 ? -10.689 -28.665 18.302 1.00 59.72 179 ALA A N 1
ATOM 1385 C CA . ALA A 1 179 ? -12.095 -29.045 18.443 1.00 59.72 179 ALA A CA 1
ATOM 1386 C C . ALA A 1 179 ? -12.325 -30.573 18.460 1.00 59.72 179 ALA A C 1
ATOM 1388 O O . ALA A 1 179 ? -13.477 -31.003 18.560 1.00 59.72 179 ALA A O 1
ATOM 1389 N N . GLU A 1 180 ? -11.254 -31.370 18.360 1.00 49.69 180 GLU A N 1
ATOM 1390 C CA . GLU A 1 180 ? -11.236 -32.839 18.495 1.00 49.69 180 GLU A CA 1
ATOM 1391 C C . GLU A 1 180 ? -10.661 -33.265 19.854 1.00 49.69 180 GLU A C 1
ATOM 1393 O O . GLU A 1 180 ? -11.213 -34.226 20.440 1.00 49.69 180 GLU A O 1
#

Nearest PDB structures (foldseek):
  5ew5-assembly4_D  TM=4.994E-01  e=7.964E-01  Escherichia coli
  1ujw-assembly1_B  TM=5.305E-01  e=1.475E+00  Escherichia coli
  2ysu-assembly1_B  TM=4.648E-01  e=1.395E+00  Escherichia coli
  2b5u-assembly2_C  TM=3.788E-01  e=7.964E-01  Escherichia coli
  7nsu-assembly1_D  TM=3.029E-01  e=3.844E-01  Escherichia coli

Organism: Haloarcula japonica (strain ATCC 49778 / DSM 6131 / JCM 7785 / NBRC 101032 / NCIMB 13157 / TR-1) (NCBI:txid1227453)

Secondary structure (DSSP, 8-state):
-PPPPPPPHHHHHHHHHTSSSTTT--EEHHHHHHHSSS-HHHHHHHHHHHHHTTSEEEEE-SSS-EEEE-TTS-SS-SS-HHHHHHHHHHHHHHHHHHHHHHHHHHHHHHHHHHHHHHHHHHHH----TT-SHHHHHHHHHHHHHHHHHHHHHHHHHHHHHHHHHHHHHHHHHHHHHTT-

Sequence (180 aa):
MTMVPSPTDEDVLNVFRELDEPYEDTLTTNEVTEELPVQRRAVQGYVKDLEGANRLVLDHEGKPNHWRLARTEPSEPVYDPRLGKAKRWGNKAKFVGNWTTLFGIAILAAVGIITSNHVFSAVADIGLPMSSAQSAITAGLTGVLGSGLFLIGFAAYIFSFSVPRLAEWWINRTSCSDAE

Solvent-accessible surface area (backbone atoms only — not comparable to full-atom values): 9589 Å² total; per-residue (Å²): 138,82,82,74,80,75,83,49,74,63,59,59,52,32,60,39,25,70,42,97,46,24,69,76,49,67,46,33,63,64,61,56,25,70,59,43,97,56,56,56,71,57,47,50,48,50,53,52,55,33,37,76,67,59,47,31,38,81,76,44,94,56,94,74,43,28,34,24,38,22,89,86,48,76,59,66,50,95,58,65,68,68,47,55,53,30,43,36,54,12,42,50,29,35,55,54,10,53,52,34,28,51,52,11,50,53,40,39,51,53,24,50,52,43,49,49,39,29,52,47,23,72,71,70,75,45,94,47,85,63,47,46,74,68,48,47,53,49,31,54,56,49,32,53,52,15,51,51,35,26,51,53,9,49,50,24,40,53,44,25,60,48,43,32,53,49,43,51,52,52,52,58,54,51,62,57,64,77,73,113